Protein AF-A0A0B3AXN5-F1 (afdb_monomer_lite)

Structure (mmCIF, N/CA/C/O backbone):
data_AF-A0A0B3AXN5-F1
#
_entry.id   AF-A0A0B3AXN5-F1
#
loop_
_atom_site.group_PDB
_atom_site.id
_atom_site.type_symbol
_atom_site.label_atom_id
_atom_site.label_alt_id
_atom_site.label_comp_id
_atom_site.label_asym_id
_atom_site.label_entity_id
_atom_site.label_seq_id
_atom_site.pdbx_PDB_ins_code
_atom_site.Cartn_x
_atom_site.Cartn_y
_atom_site.Cartn_z
_atom_site.occupancy
_atom_site.B_iso_or_equiv
_atom_site.auth_seq_id
_atom_site.auth_comp_id
_atom_site.auth_asym_id
_atom_site.auth_atom_id
_atom_site.pdbx_PDB_model_num
ATOM 1 N N . MET A 1 1 ? 32.728 -48.257 -40.888 1.00 43.16 1 MET A N 1
ATOM 2 C CA . MET A 1 1 ? 32.610 -46.861 -40.420 1.00 43.16 1 MET A CA 1
ATOM 3 C C . MET A 1 1 ? 31.210 -46.680 -39.853 1.00 43.16 1 MET A C 1
ATOM 5 O O . MET A 1 1 ? 30.267 -46.572 -40.622 1.00 43.16 1 MET A O 1
ATOM 9 N N . LYS A 1 2 ? 31.056 -46.790 -38.529 1.00 42.25 2 LYS A N 1
ATOM 10 C CA . LYS A 1 2 ? 29.820 -46.425 -37.823 1.00 42.25 2 LYS A CA 1
ATOM 11 C C . LYS A 1 2 ? 30.041 -45.001 -37.321 1.00 42.25 2 LYS A C 1
ATOM 13 O O . LYS A 1 2 ? 31.025 -44.776 -36.628 1.00 42.25 2 LYS A O 1
ATOM 18 N N . GLY A 1 3 ? 29.229 -44.061 -37.793 1.00 42.41 3 GLY A N 1
ATOM 19 C CA . GLY A 1 3 ? 29.271 -42.672 -37.348 1.00 42.41 3 GLY A CA 1
ATOM 20 C C . GLY A 1 3 ? 28.466 -42.526 -36.064 1.00 42.41 3 GLY A C 1
ATOM 21 O O . GLY A 1 3 ? 27.318 -42.968 -36.017 1.00 42.41 3 GLY A O 1
ATOM 22 N N . ASP A 1 4 ? 29.081 -41.936 -35.046 1.00 45.38 4 ASP A N 1
ATOM 23 C CA . ASP A 1 4 ? 28.422 -41.603 -33.790 1.00 45.38 4 ASP A CA 1
ATOM 24 C C . ASP A 1 4 ? 27.530 -40.368 -33.973 1.00 45.38 4 ASP A C 1
ATOM 26 O O . ASP A 1 4 ? 27.947 -39.330 -34.491 1.00 45.38 4 ASP A O 1
ATOM 30 N N . VAL A 1 5 ? 26.273 -40.512 -33.556 1.00 56.22 5 VAL A N 1
ATOM 31 C CA . VAL A 1 5 ? 25.270 -39.447 -33.493 1.00 56.22 5 VAL A CA 1
ATOM 32 C C . VAL A 1 5 ? 25.581 -38.598 -32.263 1.00 56.22 5 VAL A C 1
ATOM 34 O O . VAL A 1 5 ? 25.494 -39.079 -31.135 1.00 56.22 5 VAL A O 1
ATOM 37 N N . MET A 1 6 ? 25.967 -37.342 -32.480 1.00 40.78 6 MET A N 1
ATOM 38 C CA . MET A 1 6 ? 26.213 -36.388 -31.399 1.00 40.78 6 MET A CA 1
ATOM 39 C C . MET A 1 6 ? 24.895 -36.053 -30.690 1.00 40.78 6 MET A C 1
ATOM 41 O O . MET A 1 6 ? 23.916 -35.656 -31.319 1.00 40.78 6 MET A O 1
ATOM 45 N N . ASN A 1 7 ? 24.896 -36.265 -29.376 1.00 54.91 7 ASN A N 1
ATOM 46 C CA . ASN A 1 7 ? 23.781 -36.061 -28.462 1.00 54.91 7 ASN A CA 1
ATOM 47 C C . ASN A 1 7 ? 23.499 -34.555 -28.302 1.00 54.91 7 ASN A C 1
ATOM 49 O O . ASN A 1 7 ? 24.415 -33.784 -28.019 1.00 54.91 7 ASN A O 1
ATOM 53 N N . GLU A 1 8 ? 22.249 -34.135 -28.504 1.00 51.00 8 GLU A N 1
ATOM 54 C CA . GLU A 1 8 ? 21.819 -32.754 -28.276 1.00 51.00 8 GLU A CA 1
ATOM 55 C C . GLU A 1 8 ? 21.919 -32.433 -26.778 1.00 51.00 8 GLU A C 1
ATOM 57 O O . GLU A 1 8 ? 21.239 -33.035 -25.948 1.00 51.00 8 GLU A O 1
ATOM 62 N N . ASN A 1 9 ? 22.795 -31.487 -26.437 1.00 57.03 9 ASN A N 1
ATOM 63 C CA . ASN A 1 9 ? 23.048 -31.067 -25.063 1.00 57.03 9 ASN A CA 1
ATOM 64 C C . ASN A 1 9 ? 21.771 -30.528 -24.399 1.00 57.03 9 ASN A C 1
ATOM 66 O O . ASN A 1 9 ? 21.044 -29.717 -24.980 1.00 57.03 9 ASN A O 1
ATOM 70 N N . GLU A 1 10 ? 21.551 -30.943 -23.152 1.00 49.97 10 GLU A N 1
ATOM 71 C CA . GLU A 1 10 ? 20.405 -30.614 -22.292 1.00 49.97 10 GLU A CA 1
ATOM 72 C C . GLU A 1 10 ? 20.176 -29.091 -22.149 1.00 49.97 10 GLU A C 1
ATOM 74 O O . GLU A 1 10 ? 19.031 -28.636 -22.104 1.00 49.97 10 GLU A O 1
ATOM 79 N N . ASP A 1 11 ? 21.243 -28.293 -22.276 1.00 45.09 11 ASP A N 1
ATOM 80 C CA . ASP A 1 11 ? 21.213 -26.822 -22.332 1.00 45.09 11 ASP A CA 1
ATOM 81 C C . ASP A 1 11 ? 20.329 -26.263 -23.461 1.00 45.09 11 ASP A C 1
ATOM 83 O O . ASP A 1 11 ? 19.676 -25.228 -23.313 1.00 45.09 11 ASP A O 1
ATOM 87 N N . THR A 1 12 ? 20.241 -26.949 -24.605 1.00 54.25 12 THR A N 1
ATOM 88 C CA . THR A 1 12 ? 19.407 -26.482 -25.728 1.00 54.25 12 THR A CA 1
ATOM 89 C C . THR A 1 12 ? 17.909 -26.675 -25.480 1.00 54.25 12 THR A C 1
ATOM 91 O O . THR A 1 12 ? 17.091 -25.956 -26.065 1.00 54.25 12 THR A O 1
ATOM 94 N N . ARG A 1 13 ? 17.523 -27.591 -24.577 1.00 54.56 13 ARG A N 1
ATOM 95 C CA . ARG A 1 13 ? 16.122 -27.803 -24.178 1.00 54.56 13 ARG A CA 1
ATOM 96 C C . ARG A 1 13 ? 15.634 -26.745 -23.196 1.00 54.56 13 ARG A C 1
ATOM 98 O O . ARG A 1 13 ? 14.504 -26.280 -23.353 1.00 54.56 13 ARG A O 1
ATOM 105 N N . GLU A 1 14 ? 16.467 -26.311 -22.252 1.00 48.41 14 GLU A N 1
ATOM 106 C CA . GLU A 1 14 ? 16.095 -25.235 -21.321 1.00 48.41 14 GLU A CA 1
ATOM 107 C C . GLU A 1 14 ? 15.930 -23.887 -22.035 1.00 48.41 14 GLU A C 1
ATOM 109 O O . GLU A 1 14 ? 14.957 -23.169 -21.786 1.00 48.41 14 GLU A O 1
ATOM 114 N N . VAL A 1 15 ? 16.794 -23.581 -23.009 1.00 47.97 15 VAL A N 1
ATOM 115 C CA . VAL A 1 15 ? 16.681 -22.355 -23.820 1.00 47.97 15 VAL A CA 1
ATOM 116 C C . VAL A 1 15 ? 15.396 -22.351 -24.660 1.00 47.97 15 VAL A C 1
ATOM 118 O O . VAL A 1 15 ? 14.736 -21.317 -24.787 1.00 47.97 15 VAL A O 1
ATOM 121 N N . LYS A 1 16 ? 14.977 -23.508 -25.191 1.00 55.72 16 LYS A N 1
ATOM 122 C CA . LYS A 1 16 ? 13.701 -23.632 -25.917 1.00 55.72 16 LYS A CA 1
ATOM 123 C C . LYS A 1 16 ? 12.491 -23.450 -24.993 1.00 55.72 16 LYS A C 1
ATOM 125 O O . LYS A 1 16 ? 11.551 -22.760 -25.371 1.00 55.72 16 LYS A O 1
ATOM 130 N N . ALA A 1 17 ? 12.539 -23.983 -23.771 1.00 49.97 17 ALA A N 1
ATOM 131 C CA . ALA A 1 17 ? 11.449 -23.882 -22.796 1.00 49.97 17 ALA A CA 1
ATOM 132 C C . ALA A 1 17 ? 11.227 -22.456 -22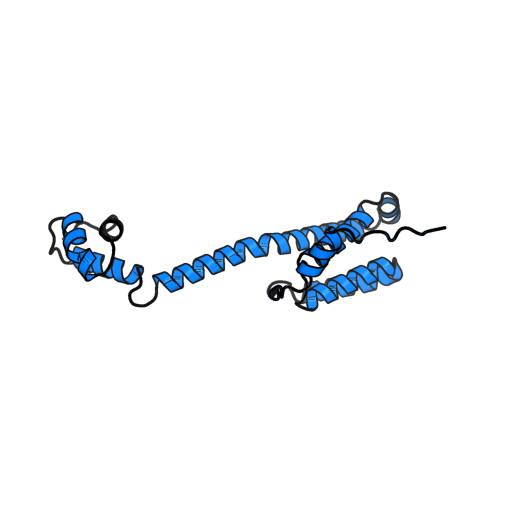.246 1.00 49.97 17 ALA A C 1
ATOM 134 O O . ALA A 1 17 ? 10.127 -22.125 -21.795 1.00 49.97 17 ALA A O 1
ATOM 135 N N . LEU A 1 18 ? 12.248 -21.594 -22.287 1.00 47.03 18 LEU A N 1
ATOM 136 C CA . LEU A 1 18 ? 12.128 -20.177 -21.921 1.00 47.03 18 LEU A CA 1
ATOM 137 C C . LEU A 1 18 ? 11.528 -19.314 -23.042 1.00 47.03 18 LEU A C 1
ATOM 139 O O . LEU A 1 18 ? 10.917 -18.287 -22.745 1.00 47.03 18 LEU A O 1
ATOM 143 N N . ARG A 1 19 ? 11.635 -19.746 -24.306 1.00 48.66 19 ARG A N 1
ATOM 144 C CA . ARG A 1 19 ? 11.106 -19.032 -25.480 1.00 48.66 19 ARG A CA 1
ATOM 145 C C . ARG A 1 19 ? 9.573 -19.013 -25.537 1.00 48.66 19 ARG A C 1
ATOM 147 O O . ARG A 1 19 ? 9.005 -18.057 -26.056 1.00 48.66 19 ARG A O 1
ATOM 154 N N . ASP A 1 20 ? 8.922 -20.026 -24.966 1.00 49.41 20 ASP A N 1
ATOM 155 C CA . ASP A 1 20 ? 7.472 -20.236 -25.096 1.00 49.41 20 ASP A CA 1
ATOM 156 C C . ASP A 1 20 ? 6.644 -19.663 -23.928 1.00 49.41 20 ASP A C 1
ATOM 158 O O . ASP A 1 20 ? 5.416 -19.780 -23.912 1.00 49.41 20 ASP A O 1
ATOM 162 N N . LYS A 1 21 ? 7.274 -19.012 -22.938 1.00 42.56 21 LYS A N 1
ATOM 163 C CA . LYS A 1 21 ? 6.541 -18.345 -21.849 1.00 42.56 21 LYS A CA 1
ATOM 164 C C . LYS A 1 21 ? 6.103 -16.941 -22.286 1.00 42.56 21 LYS A C 1
ATOM 166 O O . LYS A 1 21 ? 6.963 -16.131 -22.631 1.00 42.56 21 LYS A O 1
ATOM 171 N N . PRO A 1 22 ? 4.802 -16.593 -22.218 1.00 40.62 22 PRO A N 1
ATOM 172 C CA . PRO A 1 22 ? 4.341 -15.245 -22.522 1.00 40.62 22 PRO A CA 1
ATOM 173 C C . PRO A 1 22 ? 4.845 -14.282 -21.443 1.00 40.62 22 PRO A C 1
ATOM 175 O O . PRO A 1 22 ? 4.277 -14.163 -20.356 1.00 40.62 22 PRO A O 1
ATOM 178 N N . LEU A 1 23 ? 5.952 -13.605 -21.732 1.00 45.00 23 LEU A N 1
ATOM 179 C CA . LEU A 1 23 ? 6.445 -12.506 -20.920 1.00 45.00 23 LEU A CA 1
ATOM 180 C C . LEU A 1 23 ? 5.512 -11.316 -21.148 1.00 45.00 23 LEU A C 1
ATOM 182 O O . LEU A 1 23 ? 5.375 -10.829 -22.268 1.00 45.00 23 LEU A O 1
ATOM 186 N N . GLY A 1 24 ? 4.823 -10.891 -20.087 1.00 43.91 24 GLY A N 1
ATOM 187 C CA . GLY A 1 24 ? 3.904 -9.758 -20.137 1.00 43.91 24 GLY A CA 1
ATOM 188 C C . GLY A 1 24 ? 4.580 -8.540 -20.766 1.00 43.91 24 GLY A C 1
ATOM 189 O O . GLY A 1 24 ? 5.685 -8.170 -20.369 1.00 43.91 24 GLY A O 1
ATOM 190 N N . ALA A 1 25 ? 3.923 -7.949 -21.765 1.00 45.66 25 ALA A N 1
ATOM 191 C CA . ALA A 1 25 ? 4.427 -6.806 -22.514 1.00 45.66 25 ALA A CA 1
ATOM 192 C C . ALA A 1 25 ? 4.871 -5.689 -21.556 1.00 45.66 25 ALA A C 1
ATOM 194 O O . ALA A 1 25 ? 4.062 -5.119 -20.816 1.00 45.66 25 ALA A O 1
ATOM 195 N N . ILE A 1 26 ? 6.167 -5.377 -21.554 1.00 45.97 26 ILE A N 1
ATOM 196 C CA . ILE A 1 26 ? 6.702 -4.265 -20.776 1.00 45.97 26 ILE A CA 1
ATOM 197 C C . ILE A 1 26 ? 6.312 -2.990 -21.521 1.00 45.97 26 ILE A C 1
ATOM 199 O O . ILE A 1 26 ? 6.899 -2.625 -22.536 1.00 45.97 26 ILE A O 1
ATOM 203 N N . HIS A 1 27 ? 5.284 -2.305 -21.029 1.00 49.84 27 HIS A N 1
ATOM 204 C CA . HIS A 1 27 ? 5.003 -0.950 -21.473 1.00 49.84 27 HIS A CA 1
ATOM 205 C C . HIS A 1 27 ? 6.082 -0.024 -20.894 1.00 49.84 27 HIS A C 1
ATOM 207 O O . HIS A 1 27 ? 6.246 0.030 -19.674 1.00 49.84 27 HIS A O 1
ATOM 213 N N . PHE A 1 28 ? 6.802 0.693 -21.762 1.00 52.56 28 PHE A N 1
ATOM 214 C CA . PHE A 1 28 ? 7.708 1.790 -21.407 1.00 52.56 28 PHE A CA 1
ATOM 215 C C . PHE A 1 28 ? 6.989 3.139 -21.619 1.00 52.56 28 PHE A C 1
ATOM 217 O O . PHE A 1 28 ? 7.164 3.761 -22.664 1.00 52.56 28 PHE A O 1
ATOM 224 N N . PRO A 1 29 ? 6.133 3.605 -20.689 1.00 54.38 29 PRO A N 1
ATOM 225 C CA . PRO A 1 29 ? 5.362 4.839 -20.872 1.00 54.38 29 PRO A CA 1
ATOM 226 C C . PRO A 1 29 ? 6.194 6.132 -20.787 1.00 54.38 29 PRO A C 1
ATOM 228 O O . PRO A 1 29 ? 5.637 7.206 -20.993 1.00 54.38 29 PRO A O 1
ATOM 231 N N . TYR A 1 30 ? 7.500 6.052 -20.501 1.00 58.59 30 TYR A N 1
ATOM 232 C CA . TYR A 1 30 ? 8.323 7.224 -20.170 1.00 58.59 30 TYR A CA 1
ATOM 233 C C . TYR A 1 30 ? 9.494 7.503 -21.106 1.00 58.59 30 TYR A C 1
ATOM 235 O O . TYR A 1 30 ? 10.240 8.440 -20.841 1.00 58.59 30 TYR A O 1
ATOM 243 N N . LEU A 1 31 ? 9.659 6.766 -22.208 1.00 58.91 31 LEU A N 1
ATOM 244 C CA . LEU A 1 31 ? 10.600 7.225 -23.227 1.00 58.91 31 LEU A CA 1
ATOM 245 C C . LEU A 1 31 ? 9.973 8.427 -23.948 1.00 58.91 31 LEU A C 1
ATOM 247 O O . LEU A 1 31 ? 8.890 8.281 -24.529 1.00 58.91 31 LEU A O 1
ATOM 251 N N . PRO A 1 32 ? 10.601 9.619 -23.911 1.00 65.69 32 PRO A N 1
ATOM 252 C CA . PRO A 1 32 ? 10.122 10.755 -24.682 1.00 65.69 32 PRO A CA 1
ATOM 253 C C . PRO A 1 32 ? 10.005 10.328 -26.143 1.00 65.69 32 PRO A C 1
ATOM 255 O O . PRO A 1 32 ? 10.920 9.707 -26.679 1.00 65.69 32 PRO A O 1
ATOM 258 N N . LYS A 1 33 ? 8.906 10.667 -26.823 1.00 68.75 33 LYS A N 1
ATOM 259 C CA . LYS A 1 33 ? 8.756 10.348 -28.258 1.00 68.75 33 LYS A CA 1
ATOM 260 C C . LYS A 1 33 ? 9.916 10.902 -29.098 1.00 68.75 33 LYS A C 1
ATOM 262 O O . LYS A 1 33 ? 10.255 10.344 -30.134 1.00 68.75 33 LYS A O 1
ATOM 267 N N . THR A 1 34 ? 10.540 11.974 -28.614 1.00 73.19 34 THR A N 1
ATOM 268 C CA . THR A 1 34 ? 11.734 12.591 -29.193 1.00 73.19 34 THR A CA 1
ATOM 269 C C . THR A 1 34 ? 12.982 11.718 -29.088 1.00 73.19 34 THR A C 1
ATOM 271 O O . THR A 1 34 ? 13.850 11.840 -29.938 1.00 73.19 34 THR A O 1
ATOM 274 N N . PHE A 1 35 ? 13.073 10.815 -28.108 1.00 72.31 35 PHE A N 1
ATOM 275 C CA . PHE A 1 35 ? 14.236 9.947 -27.913 1.00 72.31 35 PHE A CA 1
ATOM 276 C C . PHE A 1 35 ? 14.387 8.932 -29.049 1.00 72.31 35 PHE A C 1
ATOM 278 O O . PHE A 1 35 ? 15.457 8.796 -29.630 1.00 72.31 35 PHE A O 1
ATOM 285 N N . VAL A 1 36 ? 13.291 8.262 -29.418 1.00 72.69 36 VAL A N 1
ATOM 286 C CA . VAL A 1 36 ? 13.298 7.302 -30.532 1.00 72.69 36 VAL A CA 1
ATOM 287 C C . VAL A 1 36 ? 13.569 8.021 -31.859 1.00 72.69 36 VAL A C 1
ATOM 289 O O . VAL A 1 36 ? 14.341 7.531 -32.677 1.00 72.69 36 VAL A O 1
ATOM 292 N N . ALA A 1 37 ? 13.000 9.214 -32.052 1.00 75.75 37 ALA A N 1
ATOM 293 C CA . ALA A 1 37 ? 13.270 10.035 -33.232 1.00 75.75 37 ALA A CA 1
ATOM 294 C C . ALA A 1 37 ? 14.744 10.480 -33.320 1.00 75.75 37 ALA A C 1
ATOM 296 O O . ALA A 1 37 ? 15.329 10.425 -34.399 1.00 75.75 37 ALA A O 1
ATOM 297 N N . ASP A 1 38 ? 15.359 10.864 -32.195 1.00 74.81 38 ASP A N 1
ATOM 298 C CA . ASP A 1 38 ? 16.784 11.220 -32.132 1.00 74.81 38 ASP A CA 1
ATOM 299 C C . ASP A 1 38 ? 17.680 10.015 -32.459 1.00 74.81 38 ASP A C 1
ATOM 301 O O . ASP A 1 38 ? 18.656 10.148 -33.196 1.00 74.81 38 ASP A O 1
ATOM 305 N N . MET A 1 39 ? 17.313 8.812 -31.998 1.00 72.31 39 MET A N 1
ATOM 306 C CA . MET A 1 39 ? 18.023 7.583 -32.368 1.00 72.31 39 MET A CA 1
ATOM 307 C C . MET A 1 39 ? 17.987 7.314 -33.877 1.00 72.31 39 MET A C 1
ATOM 309 O O . MET A 1 39 ? 19.017 6.949 -34.442 1.00 72.31 39 MET A O 1
ATOM 313 N N . PHE A 1 40 ? 16.844 7.516 -34.540 1.00 78.19 40 PHE A N 1
ATOM 314 C CA . PHE A 1 40 ? 16.747 7.356 -35.996 1.00 78.19 40 PHE A CA 1
ATOM 315 C C . PHE A 1 40 ? 17.566 8.405 -36.755 1.00 78.19 40 PHE A C 1
ATOM 317 O O . PHE A 1 40 ? 18.336 8.042 -37.641 1.00 78.19 40 PHE A O 1
ATOM 324 N N . LEU A 1 41 ? 17.488 9.680 -36.357 1.00 77.25 41 LEU A N 1
ATOM 325 C CA . LEU A 1 41 ? 18.290 10.759 -36.955 1.00 77.25 41 LEU A CA 1
ATOM 326 C C . LEU A 1 41 ? 19.797 10.473 -36.862 1.00 77.25 41 LEU A C 1
ATOM 328 O O . LEU A 1 41 ? 20.555 10.698 -37.812 1.00 77.25 41 LEU A O 1
ATOM 332 N N . ARG A 1 42 ? 20.243 9.923 -35.730 1.00 72.50 42 ARG A N 1
ATOM 333 C CA . ARG A 1 42 ? 21.633 9.490 -35.550 1.00 72.50 42 ARG A CA 1
ATOM 334 C C . ARG A 1 42 ? 21.970 8.266 -36.388 1.00 72.50 42 ARG A C 1
ATOM 336 O O . ARG A 1 42 ? 23.054 8.232 -36.959 1.00 72.50 42 ARG A O 1
ATOM 343 N N . ALA A 1 43 ? 21.069 7.292 -36.502 1.00 75.00 43 ALA A N 1
ATOM 344 C CA . ALA A 1 43 ? 21.281 6.122 -37.351 1.00 75.00 43 ALA A CA 1
ATOM 345 C C . ALA A 1 43 ? 21.460 6.513 -38.827 1.00 75.00 43 ALA A C 1
ATOM 347 O O . ALA A 1 43 ? 22.329 5.974 -39.511 1.00 75.00 43 ALA A O 1
ATOM 348 N N . ASP A 1 44 ? 20.698 7.495 -39.306 1.00 81.12 44 ASP A N 1
ATOM 349 C C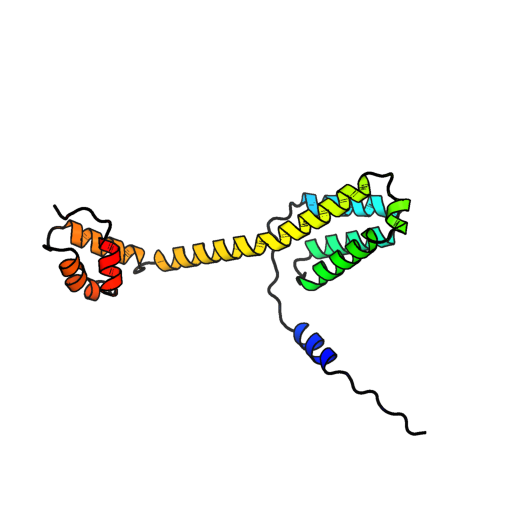A . ASP A 1 44 ? 20.841 8.021 -40.664 1.00 81.12 44 ASP A CA 1
ATOM 350 C C . ASP A 1 44 ? 22.166 8.765 -40.844 1.00 81.12 44 ASP A C 1
ATOM 352 O O . ASP A 1 44 ? 22.860 8.553 -41.838 1.00 81.12 44 ASP A O 1
ATOM 356 N N . THR A 1 45 ? 22.585 9.541 -39.841 1.00 79.19 45 THR A N 1
ATOM 357 C CA . THR A 1 45 ? 23.904 10.195 -39.840 1.00 79.19 45 THR A CA 1
ATOM 358 C C . THR A 1 45 ? 25.033 9.157 -39.894 1.00 79.19 45 THR A C 1
ATOM 360 O O . THR A 1 45 ? 25.949 9.266 -40.714 1.00 79.19 45 THR A O 1
ATOM 363 N N . LEU A 1 46 ? 24.928 8.096 -39.085 1.00 72.88 46 LEU A N 1
ATOM 364 C CA . LEU A 1 46 ? 25.890 6.994 -39.040 1.00 72.88 46 LEU A CA 1
ATOM 365 C C . LEU A 1 46 ? 25.902 6.163 -40.323 1.00 72.88 46 LEU A C 1
ATOM 367 O O . LEU A 1 46 ? 26.940 5.606 -40.647 1.00 72.88 46 LEU A O 1
ATOM 371 N N . SER A 1 47 ? 24.810 6.110 -41.091 1.00 82.94 47 SER A N 1
ATOM 372 C CA . SER A 1 47 ? 24.732 5.273 -42.298 1.00 82.94 47 SER A CA 1
ATOM 373 C C . SER A 1 47 ? 25.761 5.628 -43.376 1.00 82.94 47 SER A C 1
ATOM 375 O O . SER A 1 47 ? 26.154 4.760 -44.151 1.00 82.94 47 SER A O 1
ATOM 377 N N . SER A 1 48 ? 26.231 6.880 -43.391 1.00 79.50 48 SER A N 1
ATOM 378 C CA . SER A 1 48 ? 27.291 7.342 -44.297 1.00 79.50 48 SER A CA 1
ATOM 379 C C . SER A 1 48 ? 28.707 7.011 -43.811 1.00 79.50 48 SER A C 1
ATOM 381 O O . SER A 1 48 ? 29.646 7.025 -44.604 1.00 79.50 48 SER A O 1
ATOM 383 N N . ILE A 1 49 ? 28.859 6.703 -42.521 1.00 78.00 49 ILE A N 1
ATOM 384 C CA . ILE A 1 49 ? 30.142 6.458 -41.852 1.00 78.00 49 ILE A CA 1
ATOM 385 C C . ILE A 1 49 ? 30.360 4.954 -41.641 1.00 78.00 49 ILE A C 1
ATOM 387 O O . ILE A 1 49 ? 31.453 4.444 -41.887 1.00 78.00 49 ILE A O 1
ATOM 391 N N . ASP A 1 50 ? 29.325 4.265 -41.161 1.00 78.19 50 ASP A N 1
ATOM 392 C CA . ASP A 1 50 ? 29.307 2.843 -40.837 1.00 78.19 50 ASP A CA 1
ATOM 393 C C . ASP A 1 50 ? 27.867 2.287 -40.981 1.00 78.19 50 ASP A C 1
ATOM 395 O O . ASP A 1 50 ? 27.017 2.472 -40.097 1.00 78.19 50 ASP A O 1
ATOM 399 N N . PRO A 1 51 ? 27.553 1.624 -42.109 1.00 79.00 51 PRO A N 1
ATOM 400 C CA . PRO A 1 51 ? 26.209 1.124 -42.378 1.00 79.00 51 PRO A CA 1
ATOM 401 C C . PRO A 1 51 ? 25.804 -0.049 -41.472 1.00 79.00 51 PRO A C 1
ATOM 403 O O . PRO A 1 51 ? 24.608 -0.213 -41.210 1.00 79.00 51 PRO A O 1
ATOM 406 N N . GLU A 1 52 ? 26.758 -0.840 -40.968 1.00 76.94 52 GLU A N 1
ATOM 407 C CA . GLU A 1 52 ? 26.470 -1.944 -40.045 1.00 76.94 52 GLU A CA 1
ATOM 408 C C . GLU A 1 52 ? 26.045 -1.396 -38.682 1.00 76.94 52 GLU A C 1
ATOM 410 O O . GLU A 1 52 ? 24.995 -1.779 -38.156 1.00 76.94 52 GLU A O 1
ATOM 415 N N . LEU A 1 53 ? 26.787 -0.413 -38.160 1.00 75.00 53 LEU A N 1
ATOM 416 C CA . LEU A 1 53 ? 26.432 0.263 -36.914 1.00 75.00 53 LEU A CA 1
ATOM 417 C C . LEU A 1 53 ? 25.067 0.957 -37.029 1.00 75.00 53 LEU A C 1
ATOM 419 O O . LEU A 1 53 ? 24.224 0.822 -36.140 1.00 75.00 53 LEU A O 1
ATOM 423 N N . ALA A 1 54 ? 24.809 1.644 -38.145 1.00 76.31 54 ALA A N 1
ATOM 424 C CA . ALA A 1 54 ? 23.514 2.264 -38.417 1.00 76.31 54 ALA A CA 1
ATOM 425 C C . ALA A 1 54 ? 22.357 1.248 -38.432 1.00 76.31 54 ALA A C 1
ATOM 427 O O . ALA A 1 54 ? 21.270 1.542 -37.926 1.00 76.31 54 ALA A O 1
ATOM 428 N N . SER A 1 55 ? 22.579 0.042 -38.969 1.00 79.25 55 SER A N 1
ATOM 429 C CA . SER A 1 55 ? 21.593 -1.045 -38.925 1.00 79.25 55 SER A CA 1
ATOM 430 C C . SER A 1 55 ? 21.305 -1.486 -37.491 1.00 79.25 55 SER A C 1
ATOM 432 O O . SER A 1 55 ? 20.141 -1.609 -37.116 1.00 79.25 55 SER A O 1
ATOM 434 N N . CYS A 1 56 ? 22.336 -1.643 -36.655 1.00 74.56 56 CYS A N 1
ATOM 435 C CA . CYS A 1 56 ? 22.151 -1.985 -35.243 1.00 74.56 56 CYS A CA 1
ATOM 436 C C . CYS A 1 56 ? 21.352 -0.919 -34.474 1.00 74.56 56 CYS A C 1
ATOM 438 O O . CYS A 1 56 ? 20.523 -1.269 -33.631 1.00 74.56 56 CYS A O 1
ATOM 440 N N . TYR A 1 57 ? 21.566 0.370 -34.768 1.00 72.88 57 TYR A N 1
ATOM 441 C CA . TYR A 1 57 ? 20.800 1.464 -34.160 1.00 72.88 57 TYR A CA 1
ATOM 442 C C . TYR A 1 57 ? 19.327 1.453 -34.566 1.00 72.88 57 TYR A C 1
ATOM 444 O O . TYR A 1 57 ? 18.466 1.617 -33.700 1.00 72.88 57 TYR A O 1
ATOM 452 N N . ARG A 1 58 ? 19.029 1.227 -35.852 1.00 78.12 58 ARG A N 1
ATOM 453 C CA . ARG A 1 58 ? 17.646 1.105 -36.343 1.00 78.12 58 ARG A CA 1
ATOM 454 C C . ARG A 1 58 ? 16.936 -0.085 -35.716 1.00 78.12 58 ARG A C 1
ATOM 456 O O . ARG A 1 58 ? 15.875 0.089 -35.129 1.00 78.12 58 ARG A O 1
ATOM 463 N N . ASP A 1 59 ? 17.586 -1.244 -35.699 1.00 76.94 59 ASP A N 1
ATOM 464 C CA . ASP A 1 59 ? 17.053 -2.447 -35.063 1.00 76.94 59 ASP A CA 1
ATOM 465 C C . ASP A 1 59 ? 16.771 -2.245 -33.565 1.00 76.94 59 ASP A C 1
ATOM 467 O O . ASP A 1 59 ? 15.835 -2.836 -33.014 1.00 76.94 59 ASP A O 1
ATOM 471 N N . LEU A 1 60 ? 17.603 -1.457 -32.874 1.00 74.50 60 LEU A N 1
ATOM 472 C CA . LEU A 1 60 ? 17.404 -1.100 -31.470 1.00 74.50 60 LEU A CA 1
ATOM 473 C C . LEU A 1 60 ? 16.225 -0.132 -31.300 1.00 74.50 60 LEU A C 1
ATOM 475 O O . LEU A 1 60 ? 15.389 -0.355 -30.425 1.00 74.50 60 LEU A O 1
ATOM 479 N N . ALA A 1 61 ? 16.130 0.902 -32.138 1.00 75.31 61 ALA A N 1
ATOM 480 C CA . ALA A 1 61 ? 15.039 1.875 -32.118 1.00 75.31 61 ALA A CA 1
ATOM 481 C C . ALA A 1 61 ? 13.677 1.225 -32.437 1.00 75.31 61 ALA A C 1
ATOM 483 O O . ALA A 1 61 ? 12.701 1.449 -31.715 1.00 75.31 61 ALA A O 1
ATOM 484 N N . ASP A 1 62 ? 13.629 0.343 -33.438 1.00 75.81 62 ASP A N 1
ATOM 485 C CA . ASP A 1 62 ? 12.449 -0.454 -33.793 1.00 75.81 62 ASP A CA 1
ATOM 486 C C . ASP A 1 62 ? 12.056 -1.418 -32.666 1.00 75.81 62 ASP A C 1
ATOM 488 O O . ASP A 1 62 ? 10.874 -1.573 -32.333 1.00 75.81 62 ASP A O 1
ATOM 492 N N . GLY A 1 63 ? 13.048 -2.034 -32.016 1.00 71.75 63 GLY A N 1
ATOM 493 C CA . GLY A 1 63 ? 12.842 -2.862 -30.829 1.00 71.75 63 GLY A CA 1
ATOM 494 C C . GLY A 1 63 ? 12.198 -2.083 -29.677 1.00 71.75 63 GLY A C 1
ATOM 495 O O . GLY A 1 63 ? 11.207 -2.523 -29.094 1.00 71.75 63 GLY A O 1
ATOM 496 N N . ILE A 1 64 ? 12.704 -0.883 -29.390 1.00 70.50 64 ILE A N 1
ATOM 497 C CA . ILE A 1 64 ? 12.150 0.005 -28.359 1.00 70.50 64 ILE A CA 1
ATOM 498 C C . ILE A 1 64 ? 10.703 0.410 -28.699 1.00 70.50 64 ILE A C 1
ATOM 500 O O . ILE A 1 64 ? 9.839 0.419 -27.817 1.00 70.50 64 ILE A O 1
ATOM 504 N N . GLY A 1 65 ? 10.412 0.704 -29.970 1.00 67.12 65 GLY A N 1
ATOM 505 C CA . GLY A 1 65 ? 9.077 1.104 -30.427 1.00 67.12 65 GLY A CA 1
ATOM 506 C C . GLY A 1 65 ? 8.031 -0.018 -30.401 1.00 67.12 65 GLY A C 1
ATOM 507 O O . GLY A 1 65 ? 6.844 0.245 -30.196 1.00 67.12 65 GLY A O 1
ATOM 508 N N . SER A 1 66 ? 8.447 -1.277 -30.551 1.00 63.59 66 SER A N 1
ATOM 509 C CA . SER A 1 66 ? 7.538 -2.403 -30.811 1.00 63.59 66 SER A CA 1
ATOM 510 C C . SER A 1 66 ? 6.880 -3.048 -29.575 1.00 63.59 66 SER A C 1
ATOM 5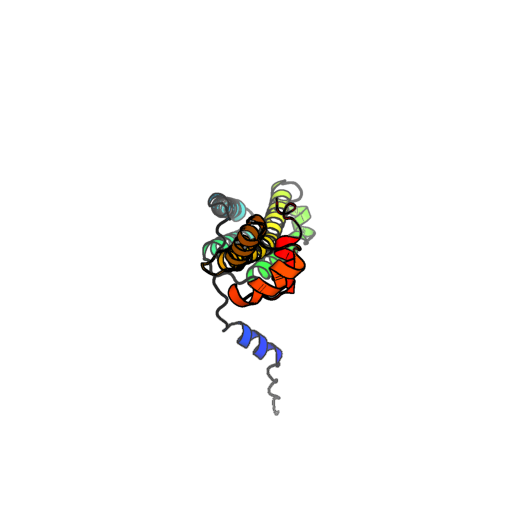12 O O . SER A 1 66 ? 6.160 -4.030 -29.725 1.00 63.59 66 SER A O 1
ATOM 514 N N . ARG A 1 67 ? 7.032 -2.510 -28.350 1.00 55.69 67 ARG A N 1
ATOM 515 C CA . ARG A 1 67 ? 6.444 -3.034 -27.076 1.00 55.69 67 ARG A CA 1
ATOM 516 C C . ARG A 1 67 ? 6.755 -4.509 -26.735 1.00 55.69 67 ARG A C 1
ATOM 518 O O . ARG A 1 67 ? 6.332 -4.978 -25.680 1.00 55.69 67 ARG A O 1
ATOM 525 N N . ALA A 1 68 ? 7.490 -5.230 -27.580 1.00 50.44 68 ALA A N 1
ATOM 526 C CA . ALA A 1 68 ? 7.686 -6.678 -27.508 1.00 50.44 68 ALA A CA 1
ATOM 527 C C . ALA A 1 68 ? 9.100 -7.092 -27.061 1.00 50.44 68 ALA A C 1
ATOM 529 O O . ALA A 1 68 ? 9.482 -8.249 -27.229 1.00 50.44 68 ALA A O 1
ATOM 530 N N . MET A 1 69 ? 9.902 -6.184 -26.492 1.00 54.00 69 MET A N 1
ATOM 531 C CA . MET A 1 69 ? 11.244 -6.560 -26.047 1.00 54.00 69 MET A CA 1
ATOM 532 C C . MET A 1 69 ? 11.243 -7.243 -24.680 1.00 54.00 69 MET A C 1
ATOM 534 O O . MET A 1 69 ? 10.854 -6.681 -23.656 1.00 54.00 69 MET A O 1
ATOM 538 N N . VAL A 1 70 ? 11.765 -8.467 -24.682 1.00 56.41 70 VAL A N 1
ATOM 539 C CA . VAL A 1 70 ? 12.285 -9.163 -23.506 1.00 56.41 70 VAL A CA 1
ATOM 540 C C . VAL A 1 70 ? 13.562 -8.436 -23.040 1.00 56.41 70 VAL A C 1
ATOM 542 O O . VAL A 1 70 ? 14.274 -7.840 -23.849 1.00 56.41 70 VAL A O 1
ATOM 545 N N . LYS A 1 71 ? 13.878 -8.451 -21.738 1.00 57.25 71 LYS A N 1
ATOM 546 C CA . LYS A 1 71 ? 15.086 -7.791 -21.191 1.00 57.25 71 LYS A CA 1
ATOM 547 C C . LYS A 1 71 ? 16.401 -8.326 -21.779 1.00 57.25 71 LYS A C 1
ATOM 549 O O . LYS A 1 71 ? 17.380 -7.591 -21.866 1.00 57.25 71 LYS A O 1
ATOM 554 N N . GLU A 1 72 ? 16.427 -9.593 -22.181 1.00 54.88 72 GLU A N 1
ATOM 555 C CA . GLU A 1 72 ? 17.633 -10.289 -22.648 1.00 54.88 72 GLU A CA 1
ATOM 556 C C . GLU A 1 72 ? 18.164 -9.788 -24.003 1.00 54.88 72 GLU A C 1
ATOM 558 O O . GLU A 1 72 ? 19.346 -9.453 -24.072 1.00 54.88 72 GLU A O 1
ATOM 563 N N . PRO A 1 73 ? 17.343 -9.645 -25.064 1.00 61.34 73 PRO A N 1
ATOM 564 C CA . PRO A 1 73 ? 17.810 -9.112 -26.346 1.00 61.34 73 PRO A CA 1
ATOM 565 C C . PRO A 1 73 ? 18.359 -7.679 -26.276 1.00 61.34 73 PRO A C 1
ATOM 567 O O . PRO A 1 73 ? 19.300 -7.356 -26.998 1.00 61.34 73 PRO A O 1
ATOM 570 N N . LEU A 1 74 ? 17.820 -6.829 -25.391 1.00 59.97 74 LEU A N 1
ATOM 571 C CA . LEU A 1 74 ? 18.353 -5.479 -25.154 1.00 59.97 74 LEU A CA 1
ATOM 572 C C . LEU A 1 74 ? 19.732 -5.524 -24.498 1.00 59.97 74 LEU A C 1
ATOM 574 O O . LEU A 1 74 ? 20.640 -4.820 -24.929 1.00 59.97 74 LEU A O 1
ATOM 578 N N . LEU A 1 75 ? 19.906 -6.380 -23.491 1.00 60.97 75 LEU A N 1
ATOM 579 C CA . LEU A 1 75 ? 21.196 -6.569 -22.831 1.00 60.97 75 LEU A CA 1
ATOM 580 C C . LEU A 1 75 ? 22.234 -7.177 -23.777 1.00 60.97 75 LEU A C 1
ATOM 582 O O . LEU A 1 75 ? 23.389 -6.760 -23.749 1.00 60.97 75 LEU A O 1
ATOM 586 N N . LEU A 1 76 ? 21.835 -8.124 -24.629 1.00 61.19 76 LEU A N 1
ATOM 587 C CA . LEU A 1 76 ? 22.729 -8.734 -25.610 1.00 61.19 76 LEU A CA 1
ATOM 588 C C . LEU A 1 76 ? 23.178 -7.709 -26.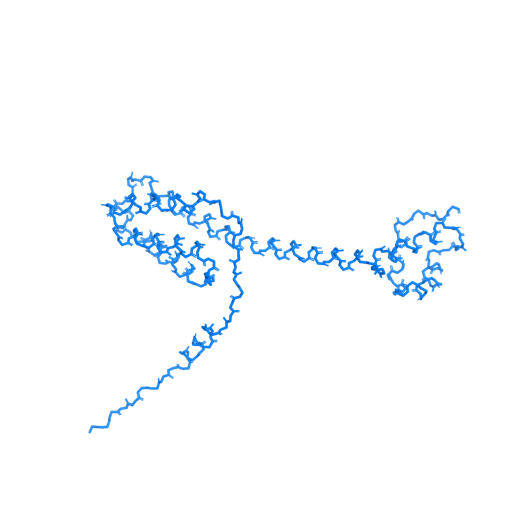660 1.00 61.19 76 LEU A C 1
ATOM 590 O O . LEU A 1 76 ? 24.369 -7.606 -26.929 1.00 61.19 76 LEU A O 1
ATOM 594 N N . ARG A 1 77 ? 22.259 -6.882 -27.174 1.00 63.38 77 ARG A N 1
ATOM 595 C CA . ARG A 1 77 ? 22.590 -5.810 -28.128 1.00 63.38 77 ARG A CA 1
ATOM 596 C C . ARG A 1 77 ? 23.403 -4.682 -27.494 1.00 63.38 77 ARG A C 1
ATOM 598 O O . ARG A 1 77 ? 24.360 -4.223 -28.105 1.00 63.38 77 ARG A O 1
ATOM 605 N N . ALA A 1 78 ? 23.103 -4.285 -26.257 1.00 62.88 78 ALA A N 1
ATOM 606 C CA . ALA A 1 78 ? 23.914 -3.315 -25.521 1.00 62.88 78 ALA A CA 1
ATOM 607 C C . ALA A 1 78 ? 25.334 -3.843 -25.250 1.00 62.88 78 ALA A C 1
ATOM 609 O O . ALA A 1 78 ? 26.297 -3.086 -25.333 1.00 62.88 78 ALA A O 1
ATOM 610 N N . ARG A 1 79 ? 25.485 -5.151 -24.988 1.00 65.62 79 ARG A N 1
ATOM 611 C CA . ARG A 1 79 ? 26.796 -5.813 -24.897 1.00 65.62 79 ARG A CA 1
ATOM 612 C C . ARG A 1 79 ? 27.523 -5.821 -26.235 1.00 65.62 79 ARG A C 1
ATOM 614 O O . ARG A 1 79 ? 28.697 -5.484 -26.250 1.00 65.62 79 ARG A O 1
ATOM 621 N N . SER A 1 80 ? 26.846 -6.137 -27.339 1.00 63.84 80 SER A N 1
ATOM 622 C CA . SER A 1 80 ? 27.443 -6.065 -28.679 1.00 63.84 80 SER A CA 1
ATOM 623 C C . SER A 1 80 ? 27.938 -4.655 -28.994 1.00 63.84 80 SER A C 1
ATOM 625 O O . SER A 1 80 ? 29.069 -4.497 -29.438 1.00 63.84 80 SER A O 1
ATOM 627 N N . ILE A 1 81 ? 27.146 -3.628 -28.676 1.00 66.50 81 ILE A N 1
ATOM 628 C CA . ILE A 1 81 ? 27.557 -2.233 -28.849 1.00 66.50 81 ILE A CA 1
ATOM 629 C C . ILE A 1 81 ? 28.753 -1.909 -27.942 1.00 66.50 81 ILE A C 1
ATOM 631 O O . ILE A 1 81 ? 29.745 -1.365 -28.413 1.00 66.50 81 ILE A O 1
ATOM 635 N N . ARG A 1 82 ? 28.731 -2.314 -26.668 1.00 65.62 82 ARG A N 1
ATOM 636 C CA . ARG A 1 82 ? 29.877 -2.149 -25.763 1.00 65.62 82 ARG A CA 1
ATOM 637 C C . ARG A 1 82 ? 31.147 -2.831 -26.287 1.00 65.62 82 ARG A C 1
ATOM 639 O O . ARG A 1 82 ? 32.206 -2.224 -26.216 1.00 65.62 82 ARG A O 1
ATOM 646 N N . CYS A 1 83 ? 31.053 -4.037 -26.847 1.00 59.59 83 CYS A N 1
ATOM 647 C CA . CYS A 1 83 ? 32.193 -4.731 -27.455 1.00 59.59 83 CYS A CA 1
ATOM 648 C C . CYS A 1 83 ? 32.760 -3.975 -28.666 1.00 59.59 83 CYS A C 1
ATOM 650 O O . CYS A 1 83 ? 33.972 -3.968 -28.859 1.00 59.59 83 CYS A O 1
ATOM 652 N N . ILE A 1 84 ? 31.906 -3.305 -29.447 1.00 64.62 84 ILE A N 1
ATOM 653 C CA . ILE A 1 84 ? 32.332 -2.421 -30.542 1.00 64.62 84 ILE A CA 1
ATOM 654 C C . ILE A 1 84 ? 33.101 -1.214 -29.975 1.00 64.62 84 ILE A C 1
ATOM 656 O O . ILE A 1 84 ? 34.157 -0.866 -30.497 1.00 64.62 84 ILE A O 1
ATOM 660 N N . TYR A 1 85 ? 32.637 -0.621 -28.869 1.00 60.75 85 TYR A N 1
ATOM 661 C CA . TYR A 1 85 ? 33.322 0.502 -28.213 1.00 60.75 85 TYR A CA 1
ATOM 662 C C . TYR A 1 85 ? 34.591 0.104 -27.447 1.00 60.75 85 TYR A C 1
ATOM 664 O O . TYR A 1 85 ? 35.489 0.922 -27.329 1.00 60.75 85 TYR A O 1
ATOM 672 N N . GLU A 1 86 ? 34.716 -1.124 -26.945 1.00 64.50 86 GLU A N 1
ATOM 673 C CA . GLU A 1 86 ? 35.937 -1.598 -26.269 1.00 64.50 86 GLU A CA 1
ATOM 674 C C . GLU A 1 86 ? 37.044 -2.019 -27.257 1.00 64.50 86 GLU A C 1
ATOM 676 O O . GLU A 1 86 ? 38.158 -2.326 -26.830 1.00 64.50 86 GLU A O 1
ATOM 681 N N . SER A 1 87 ? 36.782 -1.995 -28.572 1.00 71.12 87 SER A N 1
ATOM 682 C CA . SER A 1 87 ? 37.799 -2.249 -29.595 1.00 71.12 87 SER A CA 1
ATOM 683 C C . SER A 1 87 ? 38.783 -1.069 -29.710 1.00 71.12 87 SER A C 1
ATOM 685 O O . SER A 1 87 ? 38.380 0.035 -30.102 1.00 71.12 87 SER A O 1
ATOM 687 N N . PRO A 1 88 ? 40.090 -1.271 -29.442 1.00 69.19 88 PRO A N 1
ATOM 688 C CA . PRO A 1 88 ? 41.099 -0.209 -29.519 1.00 69.19 88 PRO A CA 1
ATOM 689 C C . PRO A 1 88 ? 41.212 0.429 -30.911 1.00 69.19 88 PRO A C 1
ATOM 691 O O . PRO A 1 88 ? 41.553 1.605 -31.034 1.00 69.19 88 PRO A O 1
ATOM 694 N N . GLU A 1 89 ? 40.906 -0.339 -31.959 1.00 71.31 89 GLU A N 1
ATOM 695 C CA . GLU A 1 89 ? 40.992 0.079 -33.363 1.00 71.31 89 GLU A CA 1
ATOM 696 C C . GLU A 1 89 ? 39.894 1.079 -33.743 1.00 71.31 89 GLU A C 1
ATOM 698 O O . GLU A 1 89 ? 40.119 2.012 -34.514 1.00 71.31 89 GLU A O 1
ATOM 703 N N . LEU A 1 90 ? 38.701 0.926 -33.168 1.00 64.44 90 LEU A N 1
ATOM 704 C CA . LEU A 1 90 ? 37.598 1.861 -33.384 1.00 64.44 90 LEU A CA 1
ATOM 705 C C . LEU A 1 90 ? 37.777 3.123 -32.541 1.00 64.44 90 LEU A C 1
ATOM 707 O O . LEU A 1 90 ? 37.473 4.222 -33.003 1.00 64.44 90 LEU A O 1
ATOM 711 N N . HIS A 1 91 ? 38.353 2.990 -31.344 1.00 63.84 91 HIS A N 1
ATOM 712 C CA . HIS A 1 91 ? 38.706 4.142 -30.524 1.00 63.84 91 HIS A CA 1
ATOM 713 C C . HIS A 1 91 ? 39.669 5.083 -31.248 1.00 63.84 91 HIS A C 1
ATOM 715 O O . HIS A 1 91 ? 39.439 6.285 -31.240 1.00 63.84 91 HIS A O 1
ATOM 721 N N . THR A 1 92 ? 40.710 4.573 -31.910 1.00 67.81 92 THR A N 1
ATOM 722 C CA . THR A 1 92 ? 41.654 5.419 -32.659 1.00 67.81 92 THR A CA 1
ATOM 723 C C . THR A 1 92 ? 41.040 6.002 -33.929 1.00 67.81 92 THR A C 1
ATOM 725 O O . THR A 1 92 ? 41.302 7.165 -34.236 1.00 67.81 92 THR A O 1
ATOM 728 N N . LYS A 1 93 ? 40.177 5.250 -34.628 1.00 68.38 93 LYS A N 1
ATOM 729 C CA . LYS A 1 93 ? 39.477 5.720 -35.835 1.00 68.38 93 LYS A CA 1
ATOM 730 C C . LYS A 1 93 ? 38.531 6.895 -35.562 1.00 68.38 93 LYS A C 1
ATOM 732 O O . LYS A 1 93 ? 38.379 7.752 -36.426 1.00 68.38 93 LYS A O 1
ATOM 737 N N . TYR A 1 94 ? 37.931 6.954 -34.372 1.00 63.75 94 TYR A N 1
ATOM 738 C CA . TY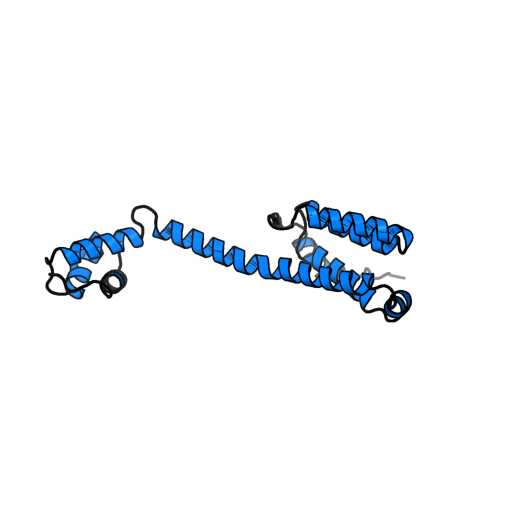R A 1 94 ? 36.910 7.951 -34.036 1.00 63.75 94 TYR A CA 1
ATOM 739 C C . TYR A 1 94 ? 37.238 8.828 -32.809 1.00 63.75 94 TYR A C 1
ATOM 741 O O . TYR A 1 94 ? 36.388 9.587 -32.350 1.00 63.75 94 TYR A O 1
ATOM 749 N N . ALA A 1 95 ? 38.468 8.779 -32.281 1.00 60.19 95 ALA A N 1
ATOM 750 C CA . ALA A 1 95 ? 38.903 9.558 -31.110 1.00 60.19 95 ALA A CA 1
ATOM 751 C C . ALA A 1 95 ? 38.827 11.088 -31.294 1.00 60.19 95 ALA A C 1
ATOM 753 O O . ALA A 1 95 ? 38.842 11.813 -30.299 1.00 60.19 95 ALA A O 1
ATOM 754 N N . GLY A 1 96 ? 38.770 11.583 -32.536 1.00 63.00 96 GLY A N 1
ATOM 755 C CA . GLY A 1 96 ? 38.706 13.016 -32.847 1.00 63.00 96 GLY A CA 1
ATOM 756 C C . GLY A 1 96 ? 37.294 13.605 -32.885 1.00 63.00 96 GLY A C 1
ATOM 757 O O . GLY A 1 96 ? 37.134 14.809 -32.693 1.00 63.00 96 GLY A O 1
ATOM 758 N N . ASP A 1 97 ? 36.271 12.770 -33.074 1.00 58.97 97 ASP A N 1
ATOM 759 C CA . ASP A 1 97 ? 34.888 13.216 -33.202 1.00 58.97 97 ASP A CA 1
ATOM 760 C C . ASP A 1 97 ? 34.172 13.012 -31.864 1.00 58.97 97 ASP A C 1
ATOM 762 O O . ASP A 1 97 ? 33.871 11.888 -31.459 1.00 58.97 97 ASP A O 1
ATOM 766 N N . GLY A 1 98 ? 33.839 14.101 -31.163 1.00 59.97 98 GLY A N 1
ATOM 767 C CA . GLY A 1 98 ? 33.095 14.086 -29.885 1.00 59.97 98 GLY A CA 1
ATOM 768 C C . GLY A 1 98 ? 31.736 13.350 -29.910 1.00 59.97 98 GLY A C 1
ATOM 769 O O . GLY A 1 98 ? 31.060 13.233 -28.887 1.00 59.97 98 GLY A O 1
ATOM 770 N N . LEU A 1 99 ? 31.344 12.816 -31.066 1.00 61.38 99 LEU A N 1
ATOM 771 C CA . LEU A 1 99 ? 30.175 11.983 -31.319 1.00 61.38 99 LEU A CA 1
ATOM 772 C C . LEU A 1 99 ? 30.243 10.601 -30.634 1.00 61.38 99 LEU A C 1
ATOM 774 O O . LEU A 1 99 ? 29.225 10.069 -30.194 1.00 61.38 99 LEU A O 1
ATOM 778 N N . VAL A 1 100 ? 31.432 10.010 -30.494 1.00 61.66 100 VAL A N 1
ATOM 779 C CA . VAL A 1 100 ? 31.585 8.659 -29.910 1.00 61.66 100 VAL A CA 1
ATOM 780 C C . VAL A 1 100 ? 31.343 8.669 -28.406 1.00 61.66 100 VAL A C 1
ATOM 782 O O . VAL A 1 100 ? 30.629 7.813 -27.883 1.00 61.66 100 VAL A O 1
ATOM 785 N N . LYS A 1 101 ? 31.871 9.684 -27.717 1.00 65.12 101 LYS A N 1
ATOM 786 C CA . LYS A 1 101 ? 31.718 9.844 -26.268 1.00 65.12 101 LYS A CA 1
ATOM 787 C C . LYS A 1 101 ? 30.257 10.075 -25.869 1.00 65.12 101 LYS A C 1
ATOM 789 O O . LYS A 1 101 ? 29.757 9.412 -24.968 1.00 65.12 101 LYS A O 1
ATOM 794 N N . THR A 1 102 ? 29.556 10.928 -26.616 1.00 67.88 102 THR A N 1
ATOM 795 C CA . THR A 1 102 ? 28.132 11.216 -26.375 1.00 67.88 102 THR A CA 1
ATOM 796 C C . THR A 1 102 ? 27.244 9.995 -26.591 1.00 67.88 102 THR A C 1
ATOM 798 O O . THR A 1 102 ? 26.236 9.828 -25.915 1.00 67.88 102 THR A O 1
ATOM 801 N N . THR A 1 103 ? 27.621 9.103 -27.503 1.00 68.00 103 THR A N 1
ATOM 802 C CA . THR A 1 103 ? 26.820 7.921 -27.814 1.00 68.00 103 THR A CA 1
ATOM 803 C C . THR A 1 103 ? 26.934 6.835 -26.733 1.00 68.00 103 THR A C 1
ATOM 805 O O . THR A 1 103 ? 25.924 6.256 -26.335 1.00 68.00 103 THR A O 1
ATOM 808 N N . ALA A 1 104 ? 28.134 6.599 -26.193 1.00 69.06 104 ALA A N 1
ATOM 809 C CA . ALA A 1 104 ? 28.323 5.680 -25.067 1.00 69.06 104 ALA A CA 1
ATOM 810 C C . ALA A 1 104 ? 27.647 6.189 -23.776 1.00 69.06 104 ALA A C 1
ATOM 812 O O . ALA A 1 104 ? 27.024 5.403 -23.062 1.00 69.06 104 ALA A O 1
ATOM 813 N N . GLU A 1 105 ? 27.715 7.499 -23.509 1.00 72.56 105 GLU A N 1
ATOM 814 C CA . GLU A 1 105 ? 27.012 8.145 -22.388 1.00 72.56 105 GLU A CA 1
ATOM 815 C C . GLU A 1 105 ? 25.487 7.954 -22.502 1.00 72.56 105 GLU A C 1
ATOM 817 O O . GLU A 1 105 ? 24.857 7.490 -21.555 1.00 72.56 105 GLU A O 1
ATOM 822 N N . LEU A 1 106 ? 24.905 8.164 -23.691 1.00 69.88 106 LEU A N 1
ATOM 823 C CA . LEU A 1 106 ? 23.472 7.945 -23.933 1.00 69.88 106 LEU A CA 1
ATOM 824 C C . LEU A 1 106 ? 23.029 6.489 -23.733 1.00 69.88 106 LEU A C 1
ATOM 826 O O . LEU A 1 106 ? 21.921 6.245 -23.255 1.00 69.88 106 LEU A O 1
ATOM 830 N N . ILE A 1 107 ? 23.868 5.512 -24.092 1.00 75.19 107 ILE A N 1
ATOM 831 C CA . ILE A 1 107 ? 23.566 4.091 -23.859 1.00 75.19 107 ILE A CA 1
ATOM 832 C C . ILE A 1 107 ? 23.570 3.784 -22.364 1.00 75.19 107 ILE A C 1
ATOM 834 O O . ILE A 1 107 ? 22.671 3.093 -21.887 1.00 75.19 107 ILE A O 1
ATOM 838 N N . LEU A 1 108 ? 24.552 4.292 -21.617 1.00 74.31 108 LEU A N 1
ATOM 839 C CA . LEU A 1 108 ? 24.615 4.100 -20.169 1.00 74.31 108 LEU A CA 1
ATOM 840 C C . LEU A 1 108 ? 23.424 4.763 -19.463 1.00 74.31 108 LEU A C 1
ATOM 842 O O . LEU A 1 108 ? 22.810 4.126 -18.607 1.00 74.31 108 LEU A O 1
ATOM 846 N N . ASP A 1 109 ? 23.031 5.966 -19.884 1.00 70.56 109 ASP A N 1
ATOM 847 C CA . ASP A 1 109 ? 21.843 6.658 -19.372 1.00 70.56 109 ASP A CA 1
ATOM 848 C C . ASP A 1 109 ? 20.548 5.893 -19.696 1.00 70.56 109 ASP A C 1
ATOM 850 O O . ASP A 1 109 ? 19.679 5.733 -18.834 1.00 70.56 109 ASP A O 1
ATOM 854 N N . LEU A 1 110 ? 20.427 5.343 -20.911 1.00 73.62 110 LEU A N 1
ATOM 855 C CA . LEU A 1 110 ? 19.298 4.492 -21.299 1.00 73.62 110 LEU A CA 1
ATOM 856 C C . LEU A 1 110 ? 19.252 3.203 -20.462 1.00 73.62 110 LEU A C 1
ATOM 858 O O . LEU A 1 110 ? 18.181 2.797 -20.006 1.00 73.62 110 LEU A O 1
ATOM 862 N N . MET A 1 111 ? 20.400 2.561 -20.230 1.00 74.44 111 MET A N 1
ATOM 863 C CA . MET A 1 111 ? 20.488 1.356 -19.401 1.00 74.44 111 MET A CA 1
ATOM 864 C C . MET A 1 111 ? 20.132 1.646 -17.939 1.00 74.44 111 MET A C 1
ATOM 866 O O . MET A 1 111 ? 19.387 0.867 -17.343 1.00 74.44 111 MET A O 1
ATOM 870 N N . ALA A 1 112 ? 20.596 2.769 -17.382 1.00 73.38 112 ALA A N 1
ATOM 871 C CA . ALA A 1 112 ? 20.233 3.213 -16.038 1.00 73.38 112 ALA A CA 1
ATOM 872 C C . ALA A 1 112 ? 18.722 3.476 -15.928 1.00 73.38 112 ALA A C 1
ATOM 874 O O . ALA A 1 112 ? 18.070 2.967 -15.018 1.00 73.38 112 ALA A O 1
ATOM 875 N N . MET A 1 113 ? 18.128 4.158 -16.914 1.00 67.69 113 MET A N 1
ATOM 876 C CA . MET A 1 113 ? 16.684 4.415 -16.962 1.00 67.69 113 MET A CA 1
ATOM 877 C C . MET A 1 113 ? 15.857 3.117 -17.007 1.00 67.69 113 MET A C 1
ATOM 879 O O . MET A 1 113 ? 14.848 2.993 -16.307 1.00 67.69 113 MET A O 1
ATOM 883 N N . ILE A 1 114 ? 16.284 2.131 -17.803 1.00 72.75 114 ILE A N 1
ATOM 884 C CA . ILE A 1 114 ? 15.609 0.828 -17.917 1.00 72.75 114 ILE A CA 1
ATOM 885 C C . ILE A 1 114 ? 15.751 0.009 -16.624 1.00 72.75 114 ILE A C 1
ATOM 887 O O . ILE A 1 114 ? 14.813 -0.695 -16.238 1.00 72.75 114 ILE A O 1
ATOM 891 N N . TRP A 1 115 ? 16.899 0.085 -15.948 1.00 74.31 115 TRP A N 1
ATOM 892 C CA . TRP A 1 115 ? 17.161 -0.684 -14.730 1.00 74.31 115 TRP A CA 1
ATOM 893 C C . TRP A 1 115 ? 16.472 -0.086 -13.494 1.00 74.31 115 TRP A C 1
ATOM 895 O O . TRP A 1 115 ? 15.852 -0.820 -12.719 1.00 74.31 115 TRP A O 1
ATOM 905 N N . ASP A 1 116 ? 16.491 1.240 -13.347 1.00 68.56 116 ASP A N 1
ATOM 906 C CA . ASP A 1 116 ? 15.936 1.932 -12.177 1.00 68.56 116 ASP A CA 1
ATOM 907 C C . ASP A 1 116 ? 14.410 2.105 -12.247 1.00 68.56 116 ASP A C 1
ATOM 909 O O . ASP A 1 116 ? 13.724 2.096 -11.215 1.00 68.56 116 ASP A O 1
ATOM 913 N N . GLY A 1 117 ? 13.844 2.188 -13.457 1.00 67.19 117 GLY A N 1
ATOM 914 C CA . GLY A 1 117 ? 12.402 2.356 -13.664 1.00 67.19 117 GLY A CA 1
ATOM 915 C C . GLY A 1 117 ? 11.556 1.211 -13.094 1.00 67.19 117 GLY A C 1
ATOM 916 O O . GLY A 1 117 ? 10.440 1.430 -12.616 1.00 67.19 117 GLY A O 1
ATOM 917 N N . ASP A 1 118 ? 12.091 -0.011 -13.062 1.00 75.69 118 ASP A N 1
ATOM 918 C CA .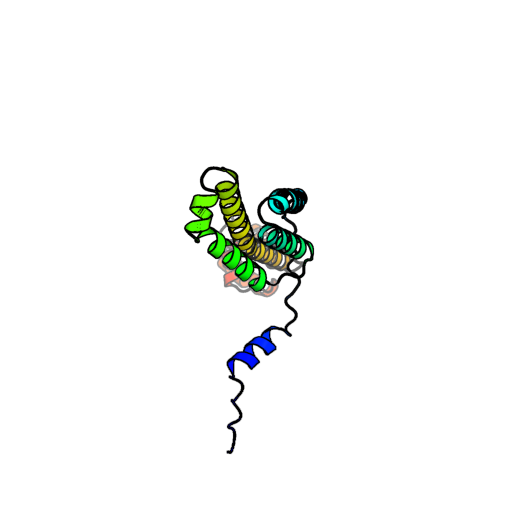 ASP A 1 118 ? 11.355 -1.180 -12.571 1.00 75.69 118 ASP A CA 1
ATOM 919 C C . ASP A 1 118 ? 11.234 -1.226 -11.042 1.00 75.69 118 ASP A C 1
ATOM 921 O O . ASP A 1 118 ? 10.215 -1.686 -10.515 1.00 75.69 118 ASP A O 1
ATOM 925 N N . GLY A 1 119 ? 12.247 -0.742 -10.317 1.00 79.38 119 GLY A N 1
ATOM 926 C CA . GLY A 1 119 ? 12.239 -0.724 -8.854 1.00 79.38 119 GLY A CA 1
ATOM 927 C C . GLY A 1 119 ? 11.213 0.263 -8.300 1.00 79.38 119 GLY A C 1
ATOM 928 O O . GLY A 1 119 ? 10.394 -0.092 -7.445 1.00 79.38 119 GLY A O 1
ATOM 929 N N . ASN A 1 120 ? 11.213 1.488 -8.832 1.00 81.69 120 ASN A N 1
ATOM 930 C CA . ASN A 1 120 ? 10.285 2.532 -8.401 1.00 81.69 120 ASN A CA 1
ATOM 931 C C . ASN A 1 120 ? 8.838 2.196 -8.763 1.00 81.69 120 ASN A C 1
ATOM 933 O O . ASN A 1 120 ? 7.974 2.303 -7.895 1.00 81.69 120 ASN A O 1
ATOM 937 N N . ARG A 1 121 ? 8.582 1.671 -9.969 1.00 80.38 121 ARG A N 1
ATOM 938 C CA . ARG A 1 121 ? 7.235 1.246 -10.370 1.00 80.38 121 ARG A CA 1
ATOM 939 C C . ARG A 1 121 ? 6.675 0.165 -9.452 1.00 80.38 121 ARG A C 1
ATOM 941 O O . ARG A 1 121 ? 5.603 0.339 -8.888 1.00 80.38 121 ARG A O 1
ATOM 948 N N . ARG A 1 122 ? 7.425 -0.919 -9.212 1.00 82.94 122 ARG A N 1
ATOM 949 C CA . ARG A 1 122 ? 6.978 -1.994 -8.302 1.00 82.94 122 ARG A CA 1
ATOM 950 C C . ARG A 1 122 ? 6.684 -1.466 -6.901 1.00 82.94 122 ARG A C 1
ATOM 952 O O . ARG A 1 122 ? 5.747 -1.921 -6.249 1.00 82.94 122 ARG A O 1
ATOM 959 N N . ARG A 1 123 ? 7.477 -0.499 -6.433 1.00 86.94 123 ARG A N 1
ATOM 960 C CA . ARG A 1 123 ? 7.266 0.163 -5.144 1.00 86.94 123 ARG A CA 1
ATOM 961 C C . ARG A 1 123 ? 5.995 1.013 -5.141 1.00 86.94 123 ARG A C 1
ATOM 963 O O . ARG A 1 123 ? 5.272 0.992 -4.146 1.00 86.94 123 ARG A O 1
ATOM 970 N N . GLU A 1 124 ? 5.733 1.770 -6.198 1.00 89.31 124 GLU A N 1
ATOM 971 C CA . GLU A 1 124 ? 4.525 2.587 -6.349 1.00 89.31 124 GLU A CA 1
ATOM 972 C C . GLU A 1 124 ? 3.270 1.729 -6.479 1.00 89.31 124 GLU A C 1
ATOM 974 O O . GLU A 1 124 ? 2.315 1.953 -5.736 1.00 89.31 124 GLU A O 1
ATOM 979 N N . ASP A 1 125 ? 3.311 0.684 -7.302 1.00 88.88 125 ASP A N 1
ATOM 980 C CA . ASP A 1 125 ? 2.229 -0.288 -7.458 1.00 88.88 125 ASP A CA 1
ATOM 981 C C . ASP A 1 125 ? 1.914 -0.973 -6.123 1.00 88.88 125 ASP A C 1
ATOM 983 O O . ASP A 1 125 ? 0.756 -1.047 -5.709 1.00 88.88 125 ASP A O 1
ATOM 987 N N . ALA A 1 126 ? 2.943 -1.406 -5.384 1.00 92.75 126 ALA A N 1
ATOM 988 C CA . ALA A 1 126 ? 2.770 -2.003 -4.062 1.00 92.75 126 ALA A CA 1
ATOM 989 C C . ALA A 1 126 ? 2.158 -1.015 -3.053 1.00 92.75 126 ALA A C 1
ATOM 991 O O . ALA A 1 126 ? 1.261 -1.384 -2.290 1.00 92.75 126 ALA A O 1
ATOM 992 N N . LYS A 1 127 ? 2.600 0.252 -3.057 1.00 95.81 127 LYS A N 1
ATOM 993 C CA . LYS A 1 127 ? 2.004 1.313 -2.226 1.00 95.81 127 LYS A CA 1
ATOM 994 C C . LYS A 1 127 ? 0.544 1.556 -2.602 1.00 95.81 127 LYS A C 1
ATOM 996 O O . LYS A 1 127 ? -0.295 1.684 -1.711 1.00 95.81 127 LYS A O 1
ATOM 1001 N N . HIS A 1 128 ? 0.239 1.623 -3.894 1.00 93.50 128 HIS A N 1
ATOM 1002 C CA . HIS A 1 128 ? -1.111 1.841 -4.394 1.00 93.50 128 HIS A CA 1
ATOM 1003 C C . HIS A 1 128 ? -2.034 0.686 -3.994 1.00 93.50 128 HIS A C 1
ATOM 1005 O O . HIS A 1 128 ? -3.061 0.920 -3.360 1.00 93.50 128 HIS A O 1
ATOM 1011 N N . ALA A 1 129 ? -1.621 -0.559 -4.241 1.00 93.94 129 ALA A N 1
ATOM 1012 C CA . ALA A 1 129 ? -2.366 -1.750 -3.847 1.00 93.94 129 ALA A CA 1
ATOM 1013 C C . ALA A 1 129 ? -2.619 -1.802 -2.329 1.00 93.94 129 ALA A C 1
ATOM 1015 O O . ALA A 1 129 ? -3.736 -2.089 -1.892 1.00 93.94 129 ALA A O 1
ATOM 1016 N N . ALA A 1 130 ? -1.615 -1.463 -1.511 1.00 95.38 130 ALA A N 1
ATOM 1017 C CA . ALA A 1 130 ? -1.781 -1.365 -0.062 1.00 95.38 130 ALA A CA 1
ATOM 1018 C C . ALA A 1 130 ? -2.781 -0.263 0.326 1.00 95.38 130 ALA A C 1
ATOM 1020 O O . ALA A 1 130 ? -3.659 -0.493 1.157 1.00 95.38 130 ALA A O 1
ATOM 1021 N N . ASN A 1 131 ? -2.696 0.919 -0.291 1.00 94.88 131 ASN A N 1
ATOM 1022 C CA . ASN A 1 131 ? -3.634 2.017 -0.048 1.00 94.88 131 ASN A CA 1
ATOM 1023 C C . ASN A 1 131 ? -5.076 1.631 -0.396 1.00 94.88 131 ASN A C 1
ATOM 1025 O O . ASN A 1 131 ? -5.968 1.890 0.411 1.00 94.88 131 ASN A O 1
ATOM 1029 N N . VAL A 1 132 ? -5.293 0.973 -1.538 1.00 94.56 132 VAL A N 1
ATOM 1030 C CA . VAL A 1 132 ? -6.613 0.481 -1.961 1.00 94.56 132 VAL A CA 1
ATOM 1031 C C . VAL A 1 132 ? -7.151 -0.539 -0.957 1.00 94.56 132 VAL A C 1
ATOM 1033 O O . VAL A 1 132 ? -8.262 -0.381 -0.457 1.00 94.56 132 VAL A O 1
ATOM 1036 N N . ARG A 1 133 ? -6.344 -1.536 -0.573 1.00 93.50 133 ARG A N 1
ATOM 1037 C CA . ARG A 1 133 ? -6.756 -2.578 0.384 1.00 93.50 133 ARG A CA 1
ATOM 1038 C C . ARG A 1 133 ? -7.058 -2.030 1.779 1.00 93.50 133 ARG A C 1
ATOM 1040 O O . ARG A 1 133 ? -7.938 -2.535 2.468 1.00 93.50 133 ARG A O 1
ATOM 1047 N N . HIS A 1 134 ? -6.306 -1.032 2.233 1.00 93.94 134 HIS A N 1
ATOM 1048 C CA . HIS A 1 134 ? -6.510 -0.441 3.555 1.00 93.94 134 HIS A CA 1
ATOM 1049 C C . HIS A 1 134 ? -7.625 0.612 3.581 1.00 93.94 134 HIS A C 1
ATOM 1051 O O . HIS A 1 134 ? -8.164 0.868 4.660 1.00 93.94 134 HIS A O 1
ATOM 1057 N N . GLY A 1 135 ? -7.941 1.218 2.432 1.00 93.31 135 GLY A N 1
ATOM 1058 C CA . GLY A 1 135 ? -8.964 2.253 2.267 1.00 93.31 135 GLY A CA 1
ATOM 1059 C C . GLY A 1 135 ? -10.332 1.755 1.792 1.00 93.31 135 GLY A C 1
ATOM 1060 O O . GLY A 1 135 ? -11.270 2.543 1.791 1.00 93.31 135 GLY A O 1
ATOM 1061 N N . SER A 1 136 ? -10.472 0.487 1.398 1.00 94.06 136 SER A N 1
ATOM 1062 C CA . SER A 1 136 ? -11.769 -0.089 1.023 1.00 94.06 136 SER A CA 1
ATOM 1063 C C . SER A 1 136 ? -12.765 -0.081 2.198 1.00 94.06 136 SER A C 1
ATOM 1065 O O . SER A 1 136 ? -12.323 -0.129 3.350 1.00 94.06 136 SER A O 1
ATOM 1067 N N . PRO A 1 137 ? -14.091 -0.094 1.950 1.00 95.56 137 PRO A N 1
ATOM 1068 C CA . PRO A 1 137 ? -15.102 -0.215 3.004 1.00 95.56 137 PRO A CA 1
ATOM 1069 C C . PRO A 1 137 ? -14.859 -1.435 3.902 1.00 95.56 137 PRO A C 1
ATOM 1071 O O . PRO A 1 137 ? -14.546 -2.524 3.419 1.00 95.56 137 PRO A O 1
ATOM 1074 N N . GLY A 1 138 ? -14.945 -1.248 5.218 1.00 94.31 138 GLY A N 1
ATOM 1075 C CA . GLY A 1 138 ? -14.570 -2.259 6.213 1.00 94.31 138 GLY A CA 1
ATOM 1076 C C . GLY A 1 138 ? -13.057 -2.503 6.326 1.00 94.31 138 GLY A C 1
ATOM 1077 O O . GLY A 1 138 ? -12.625 -3.419 7.032 1.00 94.31 138 GLY A O 1
ATOM 1078 N N . GLY A 1 139 ? -12.241 -1.698 5.644 1.00 95.38 139 GLY A N 1
ATOM 1079 C CA . GLY A 1 139 ? -10.787 -1.762 5.659 1.00 95.38 139 GLY A CA 1
ATOM 1080 C C . GLY A 1 139 ? -10.189 -1.382 7.012 1.00 95.38 139 GLY A C 1
ATOM 1081 O O . GLY A 1 139 ? -10.850 -0.876 7.923 1.00 95.38 139 GLY A O 1
ATOM 1082 N N . SER A 1 140 ? -8.886 -1.624 7.162 1.00 95.62 140 SER A N 1
ATOM 1083 C CA . SER A 1 140 ? -8.201 -1.385 8.434 1.00 95.62 140 SER A CA 1
ATOM 1084 C C . SER A 1 140 ? -8.197 0.088 8.846 1.00 95.62 140 SER A C 1
ATOM 1086 O O . SER A 1 140 ? -8.263 0.350 10.042 1.00 95.62 140 SER A O 1
ATOM 1088 N N . ARG A 1 141 ? -8.149 1.043 7.903 1.00 96.00 141 ARG A N 1
ATOM 1089 C CA . ARG A 1 141 ? -8.194 2.482 8.228 1.00 96.00 141 ARG A CA 1
ATOM 1090 C C . ARG A 1 141 ? -9.534 2.883 8.831 1.00 96.00 141 ARG A C 1
ATOM 1092 O O . ARG A 1 141 ? -9.552 3.554 9.854 1.00 96.00 141 ARG A O 1
ATOM 1099 N N . GLU A 1 142 ? -10.633 2.415 8.248 1.00 96.69 142 GLU A N 1
ATOM 1100 C CA . GLU A 1 142 ? -11.978 2.699 8.754 1.00 96.69 142 GLU A CA 1
ATOM 1101 C C . GLU A 1 142 ? -12.182 2.099 10.150 1.00 96.69 142 GLU A C 1
ATOM 1103 O O . GLU A 1 142 ? -12.656 2.777 11.058 1.00 96.69 142 GLU A O 1
ATOM 1108 N N . LYS A 1 143 ? -11.756 0.847 10.366 1.00 97.12 143 LYS A N 1
ATOM 1109 C CA . LYS A 1 143 ? -11.841 0.212 11.690 1.00 97.12 143 LYS A CA 1
ATOM 1110 C C . LYS A 1 143 ? -10.979 0.924 12.739 1.00 97.12 143 LYS A C 1
ATOM 1112 O O . LYS A 1 143 ? -11.408 1.072 13.880 1.00 97.12 143 LYS A O 1
ATOM 1117 N N . GLN A 1 144 ? -9.779 1.375 12.360 1.00 97.06 144 GLN A N 1
ATOM 1118 C CA . GLN A 1 144 ? -8.928 2.189 13.233 1.00 97.06 144 GLN A CA 1
ATOM 1119 C C . GLN A 1 144 ? -9.594 3.517 13.586 1.00 97.06 144 GLN A C 1
ATOM 1121 O O . GLN A 1 144 ? -9.491 3.952 14.724 1.00 97.06 144 GLN A O 1
ATOM 1126 N N . GLU A 1 145 ? -10.287 4.151 12.648 1.00 96.75 145 GLU A N 1
ATOM 1127 C CA . GLU A 1 145 ? -10.989 5.395 12.939 1.00 96.75 145 GLU A CA 1
ATOM 1128 C C . GLU A 1 145 ? -12.182 5.169 13.871 1.00 96.75 145 GLU A C 1
ATOM 1130 O O . GLU A 1 145 ? -12.324 5.869 14.870 1.00 96.75 145 GLU A O 1
ATOM 1135 N N . LYS A 1 146 ? -12.969 4.111 13.641 1.00 97.44 146 LYS A N 1
ATOM 1136 C CA . LYS A 1 146 ? -14.090 3.740 14.519 1.00 97.44 146 LYS A CA 1
ATOM 1137 C C . LYS A 1 146 ? -13.656 3.541 15.970 1.00 97.44 146 LYS A C 1
ATOM 1139 O O . LYS A 1 146 ? -14.303 4.074 16.866 1.00 97.44 146 LYS A O 1
ATOM 1144 N N . ILE A 1 147 ? -12.549 2.835 16.220 1.00 97.81 147 ILE A N 1
ATOM 1145 C CA . ILE A 1 147 ? -12.075 2.650 17.600 1.00 97.81 147 ILE A CA 1
ATOM 1146 C C . ILE A 1 147 ? -11.563 3.955 18.227 1.00 97.81 147 ILE A C 1
ATOM 1148 O O . ILE A 1 147 ? -11.734 4.158 19.425 1.00 97.81 147 ILE A O 1
ATOM 1152 N N . ARG A 1 148 ? -10.987 4.876 17.440 1.00 97.25 148 ARG A N 1
ATOM 1153 C CA . ARG A 1 148 ? -10.591 6.204 17.943 1.00 97.25 148 ARG A CA 1
ATOM 1154 C C . ARG A 1 148 ? -11.795 7.053 18.319 1.00 97.25 148 ARG A C 1
ATOM 1156 O O . ARG A 1 148 ? -11.747 7.718 19.346 1.00 97.25 148 ARG A O 1
ATOM 1163 N N . VAL A 1 149 ? -12.866 6.999 17.529 1.00 96.62 149 VAL A N 1
ATOM 1164 C CA . VAL A 1 149 ? -14.134 7.673 17.842 1.00 96.62 149 VAL A CA 1
ATOM 1165 C C . VAL A 1 149 ? -14.745 7.098 19.122 1.00 96.62 149 VAL A C 1
ATOM 1167 O O . VAL A 1 149 ? -15.138 7.854 20.006 1.00 96.62 149 VAL A O 1
ATOM 1170 N N . LEU A 1 150 ? -14.751 5.769 19.274 1.00 96.50 150 LEU A N 1
ATOM 1171 C CA . LEU A 1 150 ? -15.204 5.112 20.505 1.00 96.50 150 LEU A CA 1
ATOM 1172 C C . LEU A 1 150 ? -14.345 5.504 21.713 1.00 96.50 150 LEU A C 1
ATOM 1174 O O . LEU A 1 150 ? -14.885 5.750 22.787 1.00 96.50 150 LEU A O 1
ATOM 1178 N N . TRP A 1 151 ? -13.030 5.628 21.546 1.00 97.00 151 TRP A N 1
ATOM 1179 C CA . TRP A 1 151 ? -12.145 6.135 22.595 1.00 97.00 151 TRP A CA 1
ATOM 1180 C C . TRP A 1 151 ? -12.438 7.598 22.955 1.00 97.00 151 TRP A C 1
ATOM 1182 O O . TRP A 1 151 ? -12.547 7.934 24.132 1.00 97.00 151 TRP A O 1
ATOM 1192 N N . ALA A 1 152 ? -12.625 8.455 21.950 1.00 96.62 152 ALA A N 1
ATOM 1193 C CA . ALA A 1 152 ? -12.934 9.872 22.135 1.00 96.62 152 ALA A CA 1
ATOM 1194 C C . ALA A 1 152 ? -14.279 10.113 22.841 1.00 96.62 152 ALA A C 1
ATOM 1196 O O . ALA A 1 152 ? -14.490 11.194 23.377 1.00 96.62 152 ALA A O 1
ATOM 1197 N N . SER A 1 153 ? -15.166 9.113 22.883 1.00 95.81 153 SER A N 1
ATOM 1198 C CA . SER A 1 153 ? -16.429 9.195 23.626 1.00 95.81 153 SER A CA 1
ATOM 1199 C C . SER A 1 153 ? -16.269 9.236 25.153 1.00 95.81 153 SER A C 1
ATOM 1201 O O . SER A 1 153 ? -17.246 9.505 25.844 1.00 95.81 153 SER A O 1
ATOM 1203 N N . GLY A 1 154 ? -15.087 8.912 25.694 1.00 95.81 154 GLY A N 1
ATOM 1204 C CA . GLY A 1 154 ? -14.853 8.886 27.145 1.00 95.81 154 GLY A CA 1
ATOM 1205 C C . GLY A 1 154 ? -15.497 7.707 27.884 1.00 95.81 154 GLY A C 1
ATOM 1206 O O . GLY A 1 154 ? -15.385 7.605 29.101 1.00 95.81 154 GLY A O 1
ATOM 1207 N N . LYS A 1 155 ? -16.131 6.764 27.172 1.00 96.44 155 LYS A N 1
ATOM 1208 C CA . LYS A 1 155 ? -16.797 5.593 27.773 1.00 96.44 155 LYS A CA 1
ATOM 1209 C C . LYS A 1 155 ? -15.850 4.662 28.548 1.00 96.44 155 LYS A C 1
ATOM 1211 O O . LYS A 1 155 ? -16.300 3.930 29.427 1.00 96.44 155 LYS A O 1
ATOM 1216 N N . TYR A 1 156 ? -14.559 4.650 28.217 1.00 96.62 156 TYR A N 1
ATOM 1217 C CA . TYR A 1 156 ? -13.588 3.700 28.763 1.00 96.62 156 TYR A CA 1
ATOM 1218 C C . TYR A 1 156 ? -12.533 4.417 29.598 1.00 96.62 156 TYR A C 1
ATOM 1220 O O . TYR A 1 156 ? -11.982 5.429 29.181 1.00 96.62 156 TYR A O 1
ATOM 1228 N N . THR A 1 157 ? -12.183 3.836 30.743 1.00 95.31 157 THR A N 1
ATOM 1229 C CA . THR A 1 157 ? -11.181 4.395 31.665 1.00 95.31 157 THR A CA 1
ATOM 1230 C C . THR A 1 157 ? -9.743 4.219 31.176 1.00 95.31 157 THR A C 1
ATOM 1232 O O . THR A 1 157 ? -8.844 4.935 31.612 1.00 95.31 157 THR A O 1
ATOM 1235 N N . SER A 1 158 ? -9.494 3.266 30.273 1.00 96.31 158 SER A N 1
ATOM 1236 C CA . SER A 1 158 ? -8.174 3.034 29.693 1.00 96.31 158 SER A CA 1
ATOM 1237 C C . SER A 1 158 ? -8.257 2.581 28.236 1.00 96.31 158 SER A C 1
ATOM 1239 O O . SER A 1 158 ? -9.240 1.978 27.795 1.00 96.31 158 SER A O 1
ATOM 1241 N N . ARG A 1 159 ? -7.181 2.845 27.485 1.00 96.75 159 ARG A N 1
ATOM 1242 C CA . ARG A 1 159 ? -7.051 2.421 26.081 1.00 96.75 159 ARG A CA 1
ATOM 1243 C C . ARG A 1 159 ? -7.078 0.902 25.934 1.00 96.75 159 ARG A C 1
ATOM 1245 O O . ARG A 1 159 ? -7.579 0.402 24.934 1.00 96.75 159 ARG A O 1
ATOM 1252 N N . ASP A 1 160 ? -6.547 0.179 26.916 1.00 97.56 160 ASP A N 1
ATOM 1253 C CA . ASP A 1 160 ? -6.506 -1.281 26.881 1.00 97.56 160 ASP A CA 1
ATOM 1254 C C . ASP A 1 160 ? -7.909 -1.870 27.089 1.00 97.56 160 ASP A C 1
ATOM 1256 O O . ASP A 1 160 ? -8.290 -2.763 26.341 1.00 97.56 160 ASP A O 1
ATOM 1260 N N . ILE A 1 161 ? -8.723 -1.292 27.981 1.00 97.75 161 ILE A N 1
ATOM 1261 C CA . ILE A 1 161 ? -10.129 -1.696 28.164 1.00 97.75 161 ILE A CA 1
ATOM 1262 C C . ILE A 1 161 ? -10.946 -1.401 26.900 1.00 97.75 161 ILE A C 1
ATOM 1264 O O . ILE A 1 161 ? -11.701 -2.254 26.439 1.00 97.75 161 ILE A O 1
ATOM 1268 N N . CYS A 1 162 ? -10.765 -0.216 26.305 1.00 98.00 162 CYS A N 1
ATOM 1269 C CA . CYS A 1 162 ? -11.401 0.133 25.032 1.00 98.00 162 CYS A CA 1
ATOM 1270 C C . CYS A 1 162 ? -11.034 -0.873 23.929 1.00 98.00 162 CYS A C 1
ATOM 1272 O O . CYS A 1 162 ? -11.903 -1.382 23.222 1.00 98.00 162 CYS A O 1
ATOM 1274 N N . ALA A 1 163 ? -9.744 -1.204 23.813 1.00 98.19 163 ALA A N 1
ATOM 1275 C CA . ALA A 1 163 ? -9.264 -2.176 22.844 1.00 98.19 163 ALA A CA 1
ATOM 1276 C C . ALA A 1 163 ? -9.834 -3.578 23.083 1.00 98.19 163 ALA A C 1
ATOM 1278 O O . ALA A 1 163 ? -10.174 -4.241 22.112 1.00 98.19 163 ALA A O 1
ATOM 1279 N N . GLU A 1 164 ? -9.938 -4.031 24.330 1.00 98.19 164 GLU A N 1
ATOM 1280 C CA . GLU A 1 164 ? -10.420 -5.372 24.676 1.00 98.19 164 GLU A CA 1
ATOM 1281 C C . GLU A 1 164 ? -11.916 -5.535 24.391 1.00 98.19 164 GLU A C 1
ATOM 1283 O O . GLU A 1 164 ? -12.328 -6.536 23.806 1.00 98.19 164 GLU A O 1
ATOM 1288 N N . GLN A 1 165 ? -12.721 -4.528 24.741 1.00 98.12 165 GLN A N 1
ATOM 1289 C CA . GLN A 1 165 ? -14.175 -4.587 24.584 1.00 98.12 165 GLN A CA 1
ATOM 1290 C C . GLN A 1 165 ? -14.616 -4.401 23.126 1.00 98.12 165 GLN A C 1
ATOM 1292 O O . GLN A 1 165 ? -15.522 -5.089 22.659 1.00 98.12 165 GLN A O 1
ATOM 1297 N N . GLU A 1 166 ? -13.956 -3.513 22.377 1.00 98.19 166 GLU A N 1
ATOM 1298 C CA . GLU A 1 166 ? -14.427 -3.116 21.045 1.00 98.19 166 GLU A CA 1
ATOM 1299 C C . GLU A 1 166 ? -13.729 -3.856 19.890 1.00 98.19 166 GLU A C 1
ATOM 1301 O O . GLU A 1 166 ? -14.235 -3.854 18.763 1.00 98.19 166 GLU A O 1
ATOM 1306 N N . CYS A 1 167 ? -12.589 -4.534 20.114 1.00 97.31 167 CYS A N 1
ATOM 1307 C CA . CYS A 1 167 ? -11.860 -5.178 19.011 1.00 97.31 167 CYS A CA 1
ATOM 1308 C C . CYS A 1 167 ? -12.656 -6.299 18.330 1.00 97.31 167 CYS A C 1
ATOM 1310 O O . CYS A 1 167 ? -12.587 -6.432 17.104 1.00 97.31 167 CYS A O 1
ATOM 1312 N N . ALA A 1 168 ? -13.429 -7.073 19.101 1.00 97.00 168 ALA A N 1
ATOM 1313 C CA . ALA A 1 168 ? -14.264 -8.151 18.576 1.00 97.00 168 ALA A CA 1
ATOM 1314 C C . ALA A 1 168 ? -15.407 -7.600 17.709 1.00 97.00 168 ALA A C 1
ATOM 1316 O O . ALA A 1 168 ? -15.605 -8.072 16.590 1.00 97.00 168 ALA A O 1
ATOM 1317 N N . ALA A 1 169 ? -16.083 -6.544 18.176 1.00 97.06 169 ALA A N 1
ATOM 1318 C CA . ALA A 1 169 ? -17.158 -5.876 17.441 1.00 97.06 169 ALA A CA 1
ATOM 1319 C C . ALA A 1 169 ? -16.670 -5.269 16.113 1.00 97.06 169 ALA A C 1
ATOM 1321 O O . ALA A 1 169 ? -17.358 -5.334 15.096 1.00 97.06 169 ALA A O 1
ATOM 1322 N N . LEU A 1 170 ? -15.447 -4.730 16.093 1.00 96.50 170 LEU A N 1
ATOM 1323 C CA . LEU A 1 170 ? -14.829 -4.167 14.888 1.00 96.50 170 LEU A CA 1
ATOM 1324 C C . LEU A 1 170 ? -14.146 -5.216 13.993 1.00 96.50 170 LEU A C 1
ATOM 1326 O O . LEU A 1 170 ? -13.646 -4.875 12.915 1.00 96.50 170 LEU A O 1
ATOM 1330 N N . GLY A 1 171 ? -14.094 -6.485 14.412 1.00 96.56 171 GLY A N 1
ATOM 1331 C CA . GLY A 1 171 ? -13.428 -7.559 13.676 1.00 96.56 171 GLY A CA 1
ATOM 1332 C C . GLY A 1 171 ? -11.947 -7.262 13.416 1.00 96.56 171 GLY A C 1
ATOM 1333 O O . GLY A 1 171 ? -11.487 -7.353 12.271 1.00 96.56 171 GLY A O 1
ATOM 1334 N N . MET A 1 172 ? -11.216 -6.823 14.443 1.00 97.12 172 MET A N 1
ATOM 1335 C CA . MET A 1 172 ? -9.758 -6.650 14.419 1.00 97.12 172 MET A CA 1
ATOM 1336 C C . MET A 1 172 ? -9.109 -7.313 15.634 1.00 97.12 172 MET A C 1
ATOM 1338 O O . MET A 1 172 ? -9.762 -7.565 16.640 1.00 97.12 172 MET A O 1
ATOM 1342 N N . SER A 1 173 ? -7.808 -7.599 15.562 1.00 97.94 173 SER A N 1
ATOM 1343 C CA . SER A 1 173 ? -7.095 -8.149 16.715 1.00 97.94 173 SER A CA 1
ATOM 1344 C C . SER A 1 173 ? -6.936 -7.103 17.820 1.00 97.94 173 SER A C 1
ATOM 1346 O O . SER A 1 173 ? -6.746 -5.914 17.550 1.00 97.94 173 SER A O 1
ATOM 1348 N N . PHE A 1 174 ? -6.903 -7.559 19.072 1.00 98.00 174 PHE A N 1
ATOM 1349 C CA . PHE A 1 174 ? -6.617 -6.711 20.232 1.00 98.00 174 PHE A CA 1
ATOM 1350 C C . PHE A 1 174 ? -5.309 -5.914 20.072 1.00 98.00 174 PHE A C 1
ATOM 1352 O O . PHE A 1 174 ? -5.239 -4.718 20.346 1.00 98.00 174 PHE A O 1
ATOM 1359 N N . SER A 1 175 ? -4.264 -6.549 19.534 1.00 97.88 175 SER A N 1
ATOM 1360 C CA . SER A 1 175 ? -2.984 -5.886 19.271 1.00 97.88 175 SER A CA 1
ATOM 1361 C C . SER A 1 175 ? -3.084 -4.769 18.223 1.00 97.88 175 SER A C 1
ATOM 1363 O O . SER A 1 175 ? -2.400 -3.752 18.352 1.00 97.88 175 SER A O 1
ATOM 1365 N N . ALA A 1 176 ? -3.935 -4.921 17.202 1.00 97.44 176 ALA A N 1
ATOM 1366 C CA . ALA A 1 176 ? -4.197 -3.875 16.215 1.00 97.44 176 ALA A CA 1
ATOM 1367 C C . ALA A 1 176 ? -5.007 -2.720 16.822 1.00 97.44 176 ALA A C 1
ATOM 1369 O O . ALA A 1 176 ? -4.666 -1.560 16.587 1.00 97.44 176 ALA A O 1
ATOM 1370 N N . ALA A 1 177 ? -6.004 -3.034 17.653 1.00 98.00 177 ALA A N 1
ATOM 1371 C CA . ALA A 1 177 ? -6.789 -2.059 18.405 1.00 98.00 177 ALA A CA 1
ATOM 1372 C C . ALA A 1 177 ? -5.903 -1.198 19.325 1.00 98.00 177 ALA A C 1
ATOM 1374 O O . ALA A 1 177 ? -5.897 0.027 19.208 1.00 98.00 177 ALA A O 1
ATOM 1375 N N . ARG A 1 178 ? -5.038 -1.813 20.145 1.00 97.88 178 ARG A N 1
ATOM 1376 C CA . ARG A 1 178 ? -4.073 -1.079 20.991 1.00 97.88 178 ARG A CA 1
ATOM 1377 C C . ARG A 1 178 ? -3.143 -0.175 20.183 1.00 97.88 178 ARG A C 1
ATOM 1379 O O . ARG A 1 178 ? -2.872 0.956 20.581 1.00 97.88 178 ARG A O 1
ATOM 1386 N N . LYS A 1 179 ? -2.646 -0.657 19.036 1.00 97.44 179 LYS A N 1
ATOM 1387 C CA . LYS A 1 179 ? -1.800 0.150 18.138 1.00 97.44 179 LYS A CA 1
ATOM 1388 C C . LYS A 1 179 ? -2.557 1.353 17.572 1.00 97.44 179 LYS A C 1
ATOM 1390 O O . LYS A 1 179 ? -1.966 2.422 17.469 1.00 97.44 179 LYS A O 1
ATOM 1395 N N . ALA A 1 180 ? -3.841 1.199 17.247 1.00 97.00 180 ALA A N 1
ATOM 1396 C CA . ALA A 1 180 ? -4.680 2.285 16.742 1.00 97.00 180 ALA A CA 1
ATOM 1397 C C . ALA A 1 180 ? -4.867 3.420 17.765 1.00 97.00 180 ALA A C 1
ATOM 1399 O O . ALA A 1 180 ? -4.953 4.583 17.365 1.00 97.00 180 ALA A O 1
ATOM 1400 N N . LEU A 1 181 ? -4.881 3.075 19.059 1.00 97.38 181 LEU A N 1
ATOM 1401 C CA . LEU A 1 181 ? -5.083 3.992 20.186 1.00 97.38 181 LEU A CA 1
ATOM 1402 C C . LEU A 1 181 ? -3.786 4.601 20.753 1.00 97.38 181 LEU A C 1
ATOM 1404 O O . LEU A 1 181 ? -3.845 5.518 21.564 1.00 97.38 181 LEU A O 1
ATOM 1408 N N . ARG A 1 182 ? -2.594 4.128 20.362 1.00 95.62 182 ARG A N 1
ATOM 1409 C CA . ARG A 1 182 ? -1.324 4.576 20.974 1.00 95.62 182 ARG A CA 1
ATOM 1410 C C . ARG A 1 182 ? -1.058 6.081 20.819 1.00 95.62 182 ARG A C 1
ATOM 1412 O O . ARG A 1 182 ? -0.491 6.680 21.723 1.00 95.62 182 ARG A O 1
ATOM 1419 N N . ASN A 1 183 ? -1.484 6.671 19.703 1.00 91.88 183 ASN A N 1
ATOM 1420 C CA . ASN A 1 183 ? -1.247 8.081 19.370 1.00 91.88 183 ASN A CA 1
ATOM 1421 C C . ASN A 1 183 ? -2.528 8.931 19.447 1.00 91.88 183 ASN A C 1
ATOM 1423 O O . ASN A 1 183 ? -2.620 9.960 18.782 1.00 91.88 183 ASN A O 1
ATOM 1427 N N . THR A 1 184 ? -3.538 8.493 20.204 1.00 93.44 184 THR A N 1
ATOM 1428 C CA . THR A 1 184 ? -4.726 9.313 20.476 1.00 93.44 184 THR A CA 1
ATOM 1429 C C . THR A 1 184 ? -4.532 10.139 21.747 1.00 93.44 184 THR A C 1
ATOM 1431 O O . THR A 1 184 ? -3.883 9.657 22.686 1.00 93.44 184 THR A O 1
ATOM 1434 N N . PRO A 1 185 ? -5.098 11.358 21.828 1.00 89.50 185 PRO A N 1
ATOM 1435 C CA . PRO A 1 185 ? -5.120 12.120 23.075 1.00 89.50 185 PRO A CA 1
ATOM 1436 C C . PRO A 1 185 ? -5.828 11.329 24.186 1.00 89.50 185 PRO A C 1
ATOM 1438 O O . PRO A 1 185 ? -6.552 10.363 23.917 1.00 89.50 185 PRO A O 1
ATOM 1441 N N . ALA A 1 186 ? -5.577 11.695 25.445 1.00 82.50 186 ALA A N 1
ATOM 1442 C CA . ALA A 1 186 ? -6.361 11.159 26.556 1.00 82.50 186 ALA A CA 1
ATOM 1443 C C . ALA A 1 186 ? -7.850 11.450 26.308 1.00 82.50 186 ALA A C 1
ATOM 1445 O O . ALA A 1 186 ? -8.182 12.502 25.763 1.00 82.50 186 ALA A O 1
ATOM 1446 N N . SER A 1 187 ? -8.718 10.495 26.638 1.00 79.62 187 SER A N 1
ATOM 1447 C CA . SER A 1 187 ? -10.160 10.711 26.578 1.00 79.62 187 SER A CA 1
ATOM 1448 C C . SER A 1 187 ? -10.532 11.803 27.580 1.00 79.62 187 SER A C 1
ATOM 1450 O O . SER A 1 187 ? -10.089 11.735 28.729 1.00 79.62 187 SER A O 1
ATOM 1452 N N . THR A 1 188 ? -11.271 12.807 27.115 1.00 65.12 188 THR A N 1
ATOM 1453 C CA . THR A 1 188 ? -11.740 13.941 27.921 1.00 65.12 188 THR A CA 1
ATOM 1454 C C . THR A 1 188 ? -12.869 13.541 28.857 1.00 65.12 188 THR A C 1
ATOM 1456 O O . THR A 1 188 ? -13.654 12.645 28.472 1.00 65.12 188 THR A O 1
#

pLDDT: mean 75.11, std 17.41, range [40.62, 98.19]

Sequence (188 aa):
MKGDVMNENEDTREVKALRDKPLGAIHFPYLPKTFVADMFLRADTLSSIDPELASCYRDLADGIGSRAMVKEPLLLRARSIRCIYESPELHTKYAGDGLVKTTAELILDLMAMIWDGDGNRRREDAKHAANVRHGSPGGSREKQEKIRVLWASGKYTSRDICAEQECAALGMSFSAARKALRNTPAST

Radius of gyration: 29.94 Å; chains: 1; bounding box: 59×61×76 Å

Foldseek 3Di:
DDDDDDDDDPVVVVVVVVVPDPDPQDDPPPDPPVNLVVLLVVLVVCCVVPVVVSVLSPVLSVLNVVSPDDPVVLVVSLVVVVVVVPDPVVCVVCVVPCVSVVVNVVSVVVVCCVVVVVVVVVVVVVVVVVCCQQPPVLHLVVLLVVLLVVQLVVPDPDQLVSLVPCCVVSVHDSVSSSVSCVPHDHHD

Secondary structure (DSSP, 8-state):
-PPP-----THHHHHHHHHTS-------TTS-HHHHHHHHHHHHHHHTT-HHHHHHHHHHHHHHHTS---HHHHHHHHHHHHHHHT-HHHHHHHTT-THHHHHHHHHHHHHHHHHHHHHHHHHHHHHHHHHHHHHSTT-HHHHHHHHHHHHHTT--SSHHHHHHHHTTTTT--HHHHHHHHTTSPPP-